Protein AF-A0AAW1PET8-F1 (afdb_monomer)

Organism: NCBI:txid706552

Foldseek 3Di:
DVVVVVVVVVVVVVVVVVVVVCLQVVLLVLLVLLVCVLVVNPSDPPDPDPDDVVVVLVVLLVSLVVLLVSLVPDLSSLVSNVVSLSLQSLQSVLQPDPLVCLVPPLSSLASSLSSLLSQLVNDDSSLVSNCVRHPPRSLLSSLVRYDPQSSLSSLLSNVVVDLVSLVCCLDPSNLVVLLSLLQVCLVDVVSVSSLNSLLCSCQVNLSLVSNLVSLVVHPNSLSSLLSNLQSLLVVLVVVLPPPDLVPGPPSVVSVLVVLLVVLVVCLVVDAAPDSSLSSLVSSLSNNCSVVVSVVVCPPPCVPPPSNVVSVVSNVVSVCVNVVVPDDDDPDDPDDDDDDDDDDDDD

Radius of gyration: 29.06 Å; Cα contacts (8 Å, |Δi|>4): 365; chains: 1; bounding box: 98×47×100 Å

Secondary structure (DSSP, 8-state):
-HHHHHHHHHHHHHHHHHHHHHHHHHHHHHHHHHHHHHTT--TTTTS-----HHHHHHHHHHHHHHHHHHHHH-HHHHHHHHHTTHHHHHHHHHHHS-HHHHTT-HHHHHHHHHHHHHHHTT-HHHHHHHHHHHTTHHHHHHTTTS-HHHHHHHHHHHHHH-HHHHHHHTSTTTHHHHHHHHHHHHH-TT-HHHHHHHHHHHHTT--HHHHHHHHHTSTTHHHHHHHHHHHHHHHHHHHHHSS-GGGS-THHHHHHHHHHHHHHHHGGG--TTSHHHHHHHHHHHHHHHHHTT-TT-TTHHHH-HHHHHHHHHHHHHHHHHTTTTS-------PPPPP--------

pLDDT: mean 76.73, std 18.97, range [32.09, 98.31]

Sequence (346 aa):
MDGDLKSLAEQARDQAKRVRLVQDQVPLAAGRLLHQYVEGNDFGSATSHASSPEAQNVDILSLLRLLRNLCASGQASADQLHLCGTATYTARLLSTQPRAQIQGDNTLCLLAVQLLANLAATGRQGQADVWEAAYPAALENSLQACNVHPLSRILERCCSSSQECAAQLCGSSGAHLLSFVVEQSTISPHMDEMGDLIVQLVVVHGQLEAVMAACDSCADSQASRLHVLRLLSQEISQIGDRKDPDSLPGHLDQSVHHLAAGMQQNLPQCTAGSPAADALQASLEVLQAVFARDDGGAGLLQDCSAVSALKYAVSTASCAKSGAFAGGSRAAFGTVPGRCGQPFVT

InterPro domains:
  IPR051374 Ataxin-10 and Copper transport protein 86 families [PTHR13255] (47-293)

Nearest PDB structures (foldseek):
  7n6g-assembly1_0A  TM=3.801E-01  e=2.599E-02  Chlamydomonas reinhardtii
  7sqc-assembly1_P0  TM=4.566E-01  e=8.061E-02  Chlamydomonas reinhardtii
  7sqc-assembly1_P3  TM=4.589E-01  e=3.802E-01  Chlamydomonas reinhardtii
  6zz6-assembly1_D  TM=2.616E-01  e=1.870E+00  Saccharomyces cerevisiae S288C
  7rqf-assembly1_A  TM=1.453E-01  e=1.040E+00  Pseudomonas aeruginosa PAO1

Solvent-accessible surface area (backbone atoms only — not comparable to full-atom values): 18982 Å² total; per-residue (Å²): 109,75,65,57,54,52,53,51,52,50,53,52,50,52,50,51,50,52,51,48,52,50,53,60,49,49,36,41,51,53,20,48,50,49,45,34,54,69,71,67,44,69,92,58,89,83,61,98,62,91,70,56,72,70,57,57,51,56,52,52,49,51,48,38,52,49,50,33,51,41,34,69,72,38,67,72,31,32,53,37,24,55,77,47,42,38,41,42,42,44,19,47,52,50,60,70,57,60,76,83,60,40,83,78,41,34,65,53,46,37,38,43,42,41,29,41,24,41,41,26,66,70,41,72,67,31,19,49,48,33,43,72,40,20,59,50,64,23,54,56,60,33,64,88,42,33,68,67,66,39,54,32,51,34,53,32,49,30,32,77,76,26,72,65,50,40,51,45,40,57,29,85,78,14,39,69,59,44,17,50,43,46,44,50,27,52,77,40,75,84,42,54,60,38,47,52,36,54,43,43,39,28,51,72,66,41,37,43,67,42,54,53,55,18,19,66,71,28,98,55,31,67,60,25,47,38,44,54,37,46,53,45,27,51,50,48,50,56,54,63,74,46,94,57,83,86,71,69,53,80,39,38,59,60,39,47,52,50,50,53,53,52,43,63,72,48,54,87,75,46,47,60,86,35,72,60,36,54,37,45,47,33,47,46,51,33,50,51,47,59,56,70,66,46,73,94,47,77,64,60,68,76,70,36,62,65,59,55,52,47,54,50,52,49,51,55,39,50,44,56,62,70,58,74,76,73,83,81,76,98,74,80,93,75,80,84,83,82,90,82,84,88,81,91,79,135

Mean predicted aligned error: 12.08 Å

Structure (mmCIF, N/CA/C/O backbone):
data_AF-A0AAW1PET8-F1
#
_entry.id   AF-A0AAW1PET8-F1
#
loop_
_atom_site.group_PDB
_atom_site.id
_atom_site.type_symbol
_atom_site.label_atom_id
_atom_site.label_alt_id
_atom_site.label_comp_id
_atom_site.label_asym_id
_atom_site.label_entity_id
_atom_site.label_seq_id
_atom_site.pdbx_PDB_ins_code
_atom_site.Cartn_x
_atom_site.Cartn_y
_atom_site.Cartn_z
_atom_site.occupancy
_atom_site.B_iso_or_equiv
_atom_site.auth_seq_id
_atom_site.auth_comp_id
_atom_site.auth_asym_id
_atom_site.auth_atom_id
_atom_site.pdbx_PDB_model_num
ATOM 1 N N . MET A 1 1 ? 17.053 29.473 -46.437 1.00 62.16 1 MET A N 1
ATOM 2 C CA . MET A 1 1 ? 15.903 29.613 -45.518 1.00 62.16 1 MET A CA 1
ATOM 3 C C . MET A 1 1 ? 14.957 28.419 -45.600 1.00 62.16 1 MET A C 1
ATOM 5 O O . MET A 1 1 ? 14.939 27.669 -44.638 1.00 62.16 1 MET A O 1
ATOM 9 N N . ASP A 1 2 ? 14.262 28.138 -46.711 1.00 72.94 2 ASP A N 1
ATOM 10 C CA . ASP A 1 2 ? 13.372 26.950 -46.779 1.00 72.94 2 ASP A CA 1
ATOM 11 C C . ASP A 1 2 ? 14.097 25.589 -46.712 1.00 72.94 2 ASP A C 1
ATOM 13 O O . ASP A 1 2 ? 13.548 24.617 -46.192 1.00 72.94 2 ASP A O 1
ATOM 17 N N . GLY A 1 3 ? 15.334 25.500 -47.214 1.00 80.12 3 GLY A N 1
ATOM 18 C CA . GLY A 1 3 ? 16.144 24.274 -47.131 1.00 80.12 3 GLY A CA 1
ATOM 19 C C . GLY A 1 3 ? 16.604 23.949 -45.706 1.00 80.12 3 GLY A C 1
ATOM 20 O O . GLY A 1 3 ? 16.540 22.798 -45.279 1.00 80.12 3 GLY A O 1
ATOM 21 N N . ASP A 1 4 ? 16.983 24.977 -44.946 1.00 82.81 4 ASP A N 1
ATOM 22 C CA . ASP A 1 4 ? 17.499 24.837 -43.579 1.00 82.81 4 ASP A CA 1
ATOM 23 C C . ASP A 1 4 ? 16.391 24.399 -42.609 1.00 82.81 4 ASP A C 1
ATOM 25 O O . ASP A 1 4 ? 16.601 23.539 -41.754 1.00 82.81 4 ASP A O 1
ATOM 29 N N . LEU A 1 5 ? 15.170 24.918 -42.804 1.00 83.62 5 LEU A N 1
ATOM 30 C CA . LEU A 1 5 ? 13.992 24.526 -42.026 1.00 83.62 5 LEU A CA 1
ATOM 31 C C . LEU A 1 5 ? 13.586 23.064 -42.266 1.00 83.62 5 LEU A C 1
ATOM 33 O O . LEU A 1 5 ? 13.217 22.371 -41.318 1.00 83.62 5 LEU A O 1
ATOM 37 N N . LYS A 1 6 ? 13.691 22.562 -43.506 1.00 88.56 6 LYS A N 1
ATOM 38 C CA . LYS A 1 6 ? 13.408 21.148 -43.816 1.00 88.56 6 LYS A CA 1
ATOM 39 C C . LYS A 1 6 ? 14.431 20.206 -43.179 1.00 88.56 6 LYS A C 1
ATOM 41 O O . LYS A 1 6 ? 14.031 19.209 -42.583 1.00 88.56 6 LYS A O 1
ATOM 46 N N . SER A 1 7 ? 15.720 20.552 -43.234 1.00 89.88 7 SER A N 1
ATOM 47 C CA . SER A 1 7 ? 16.787 19.759 -42.608 1.00 89.88 7 SER A CA 1
ATOM 48 C C . SER A 1 7 ? 16.638 19.685 -41.083 1.00 89.88 7 SER A C 1
ATOM 50 O O . SER A 1 7 ? 16.798 18.615 -40.498 1.00 89.88 7 SER A O 1
ATOM 52 N N . LEU A 1 8 ? 16.296 20.802 -40.431 1.00 88.38 8 LEU A N 1
ATOM 53 C CA . LEU A 1 8 ? 16.040 20.842 -38.986 1.00 88.38 8 LEU A CA 1
ATOM 54 C C . LEU A 1 8 ? 14.819 20.000 -38.597 1.00 88.38 8 LEU A C 1
ATOM 56 O O . LEU A 1 8 ? 14.860 19.274 -37.603 1.00 88.38 8 LEU A O 1
ATOM 60 N N . ALA A 1 9 ? 13.746 20.057 -39.390 1.00 87.12 9 ALA A N 1
ATOM 61 C CA . ALA A 1 9 ? 12.548 19.255 -39.152 1.00 87.12 9 ALA A CA 1
ATOM 62 C C . ALA A 1 9 ? 12.822 17.745 -39.278 1.00 87.12 9 ALA A C 1
ATOM 64 O O . ALA A 1 9 ? 12.306 16.954 -38.487 1.00 87.12 9 ALA A O 1
ATOM 65 N N . GLU A 1 10 ? 13.652 17.336 -40.238 1.00 91.25 10 GLU A N 1
ATOM 66 C CA . GLU A 1 10 ? 14.030 15.935 -40.434 1.00 91.25 10 GLU A CA 1
ATOM 67 C C . GLU A 1 10 ? 14.936 15.423 -39.304 1.00 91.25 10 GLU A C 1
ATOM 69 O O . GLU A 1 10 ? 14.666 14.367 -38.728 1.00 91.25 10 GLU A O 1
ATOM 74 N N . GLN A 1 11 ? 15.916 16.228 -38.876 1.00 89.81 11 GLN A N 1
ATOM 75 C CA . GLN A 1 11 ? 16.764 15.911 -37.725 1.00 89.81 11 GLN A CA 1
ATOM 76 C C . GLN A 1 11 ? 15.953 15.789 -36.425 1.00 89.81 11 GLN A C 1
ATOM 78 O O . GLN A 1 11 ? 16.142 14.837 -35.665 1.00 89.81 11 GLN A O 1
ATOM 83 N N . ALA A 1 12 ? 15.009 16.705 -36.183 1.00 85.12 12 ALA A N 1
ATOM 84 C CA . ALA A 1 12 ? 14.118 16.638 -35.026 1.00 85.12 12 ALA A CA 1
ATOM 85 C C . ALA A 1 12 ? 13.237 15.377 -35.057 1.00 85.12 12 ALA A C 1
ATOM 87 O O . ALA A 1 12 ? 13.024 14.734 -34.027 1.00 85.12 12 ALA A O 1
ATOM 88 N N . ARG A 1 13 ? 12.762 14.977 -36.244 1.00 88.56 13 ARG A N 1
ATOM 89 C CA . ARG A 1 13 ? 11.958 13.762 -36.428 1.00 88.56 13 ARG A CA 1
ATOM 90 C C . ARG A 1 13 ? 12.754 12.498 -36.125 1.00 88.56 13 ARG A C 1
ATOM 92 O O . ARG A 1 13 ? 12.238 11.604 -35.456 1.00 88.56 13 ARG A O 1
ATOM 99 N N . ASP A 1 14 ? 13.995 12.415 -36.587 1.00 87.38 14 ASP A N 1
ATOM 100 C CA . ASP A 1 14 ? 14.846 11.252 -36.339 1.00 87.38 14 ASP A CA 1
ATOM 101 C C . ASP A 1 14 ? 15.338 11.187 -34.892 1.00 87.38 14 ASP A C 1
ATOM 103 O O . ASP A 1 14 ? 15.383 10.101 -34.309 1.00 87.38 14 ASP A O 1
ATOM 107 N N . GLN A 1 15 ? 15.603 12.333 -34.262 1.00 84.38 15 GLN A N 1
ATOM 108 C CA . GLN A 1 15 ? 15.857 12.387 -32.825 1.00 84.38 15 GLN A CA 1
ATOM 109 C C . GLN A 1 15 ? 14.634 11.909 -32.031 1.00 84.38 15 GLN A C 1
ATOM 111 O O . GLN A 1 15 ? 14.780 11.072 -31.143 1.00 84.38 15 GLN A O 1
ATOM 116 N N . ALA A 1 16 ? 13.423 12.344 -32.393 1.00 77.44 16 ALA A N 1
ATOM 117 C CA . ALA A 1 16 ? 12.191 11.884 -31.754 1.00 77.44 16 ALA A CA 1
ATOM 118 C C . ALA A 1 16 ? 11.968 10.370 -31.921 1.00 77.44 16 ALA A C 1
ATOM 120 O O . ALA A 1 16 ? 11.560 9.704 -30.971 1.00 77.44 16 ALA A O 1
ATOM 121 N N . LYS A 1 17 ? 12.280 9.794 -33.093 1.00 80.12 17 LYS A N 1
ATOM 122 C CA . LYS A 1 17 ? 12.224 8.335 -33.305 1.00 80.12 17 LYS A CA 1
ATOM 123 C C . LYS A 1 17 ? 13.214 7.585 -32.418 1.00 80.12 17 LYS A C 1
ATOM 125 O O . LYS A 1 17 ? 12.846 6.567 -31.842 1.00 80.12 17 LYS A O 1
ATOM 130 N N . ARG A 1 18 ? 14.454 8.073 -32.295 1.00 79.12 18 ARG A N 1
ATOM 131 C CA . ARG A 1 18 ? 15.469 7.453 -31.425 1.00 79.12 18 ARG A CA 1
ATOM 132 C C . ARG A 1 18 ? 15.055 7.512 -29.961 1.00 79.12 18 ARG A C 1
ATOM 134 O O . ARG A 1 18 ? 15.180 6.512 -29.266 1.00 79.12 18 ARG A O 1
ATOM 141 N N . VAL A 1 19 ? 14.517 8.649 -29.520 1.00 78.06 19 VAL A N 1
ATOM 142 C CA . VAL A 1 19 ? 13.990 8.808 -28.158 1.00 78.06 19 VAL A CA 1
ATOM 143 C C . VAL A 1 19 ? 12.856 7.816 -27.903 1.00 78.06 19 VAL A C 1
ATOM 145 O O . VAL A 1 19 ? 12.910 7.116 -26.900 1.00 78.06 19 VAL A O 1
ATOM 148 N N . ARG A 1 20 ? 11.897 7.677 -28.829 1.00 76.88 20 ARG A N 1
ATOM 149 C CA . ARG A 1 20 ? 10.812 6.687 -28.708 1.00 76.88 20 ARG A CA 1
ATOM 150 C C . ARG A 1 20 ? 11.326 5.251 -28.654 1.00 76.88 20 ARG A C 1
ATOM 152 O O . ARG A 1 20 ? 10.943 4.506 -27.768 1.00 76.88 20 ARG A O 1
ATOM 159 N N . LEU A 1 21 ? 12.252 4.880 -29.541 1.00 76.81 21 LEU A N 1
ATOM 160 C CA . LEU A 1 21 ? 12.822 3.530 -29.555 1.00 76.81 21 LEU A CA 1
ATOM 161 C C . LEU A 1 21 ? 13.490 3.184 -28.217 1.00 76.81 21 LEU A C 1
ATOM 163 O O . LEU A 1 21 ? 13.322 2.083 -27.702 1.00 76.81 21 LEU A O 1
ATOM 167 N N . VAL A 1 22 ? 14.233 4.134 -27.647 1.00 78.81 22 VAL A N 1
ATOM 168 C CA . VAL A 1 22 ? 14.876 3.976 -26.339 1.00 78.81 22 VAL A CA 1
ATOM 169 C C . VAL A 1 22 ? 13.826 3.907 -25.226 1.00 78.81 22 VAL A C 1
ATOM 171 O O . VAL A 1 22 ? 13.935 3.053 -24.351 1.00 78.81 22 VAL A O 1
ATOM 174 N N . GLN A 1 23 ? 12.793 4.750 -25.272 1.00 79.56 23 GLN A N 1
ATOM 175 C CA . GLN A 1 23 ? 11.697 4.743 -24.299 1.00 79.56 23 GLN A CA 1
ATOM 176 C C . GLN A 1 23 ? 10.915 3.426 -24.297 1.00 79.56 23 GLN A C 1
ATOM 178 O O . GLN A 1 23 ? 10.547 2.963 -23.224 1.00 79.56 23 GLN A O 1
ATOM 183 N N . ASP A 1 24 ? 10.729 2.792 -25.454 1.00 82.06 24 ASP A N 1
ATOM 184 C CA . ASP A 1 24 ? 9.957 1.551 -25.558 1.00 82.06 24 ASP A CA 1
ATOM 185 C C . ASP A 1 24 ? 10.811 0.308 -25.242 1.00 82.06 24 ASP A C 1
ATOM 187 O O . ASP A 1 24 ? 10.357 -0.624 -24.577 1.00 82.06 24 ASP A O 1
ATOM 191 N N . GLN A 1 25 ? 12.071 0.270 -25.694 1.00 88.56 25 GLN A N 1
ATOM 192 C CA . GLN A 1 25 ? 12.907 -0.930 -25.559 1.00 88.56 25 GLN A CA 1
ATOM 193 C C . GLN A 1 25 ? 13.594 -1.058 -24.199 1.00 88.56 25 GLN A C 1
ATOM 195 O O . GLN A 1 25 ? 13.824 -2.181 -23.743 1.00 88.56 25 GLN A O 1
ATOM 200 N N . VAL A 1 26 ? 13.940 0.058 -23.552 1.00 89.75 26 VAL A N 1
ATOM 201 C CA . VAL A 1 26 ? 14.690 0.029 -22.288 1.00 89.75 26 VAL A CA 1
ATOM 202 C C . VAL A 1 26 ? 13.870 -0.569 -21.136 1.00 89.75 26 VAL A C 1
ATOM 204 O O . VAL A 1 26 ? 14.406 -1.461 -20.477 1.00 89.75 26 VAL A O 1
ATOM 207 N N . PRO A 1 27 ? 12.597 -0.190 -20.896 1.00 91.31 27 PRO A N 1
ATOM 208 C CA . PRO A 1 27 ? 11.779 -0.820 -19.857 1.00 91.31 27 PRO A CA 1
ATOM 209 C C . PRO A 1 27 ? 11.616 -2.322 -20.085 1.00 91.31 27 PRO A C 1
ATOM 211 O O . PRO A 1 27 ? 11.806 -3.115 -19.166 1.00 91.31 27 PRO A O 1
ATOM 214 N N . LEU A 1 28 ? 11.362 -2.723 -21.332 1.00 90.31 28 LEU A N 1
ATOM 215 C CA . LEU A 1 28 ? 11.198 -4.124 -21.702 1.00 90.31 28 LEU A CA 1
ATOM 216 C C . LEU A 1 28 ? 12.485 -4.935 -21.451 1.00 90.31 28 LEU A C 1
ATOM 218 O O . LEU A 1 28 ? 12.446 -6.038 -20.906 1.00 90.31 28 LEU A O 1
ATOM 222 N N . ALA A 1 29 ? 13.644 -4.390 -21.833 1.00 90.38 29 ALA A N 1
ATOM 223 C CA . ALA A 1 29 ? 14.935 -5.021 -21.580 1.00 90.38 29 ALA A CA 1
ATOM 224 C C . ALA A 1 29 ? 15.247 -5.105 -20.079 1.00 90.38 29 ALA A C 1
ATOM 226 O O . ALA A 1 29 ? 15.643 -6.167 -19.605 1.00 90.38 29 ALA A O 1
ATOM 227 N N . ALA A 1 30 ? 15.015 -4.027 -19.327 1.00 91.88 30 ALA A N 1
ATOM 228 C CA . ALA A 1 30 ? 15.241 -3.991 -17.887 1.00 91.88 30 ALA A CA 1
ATOM 229 C C . ALA A 1 30 ? 14.326 -4.975 -17.133 1.00 91.88 30 ALA A C 1
ATOM 231 O O . ALA A 1 30 ? 14.797 -5.699 -16.259 1.00 91.88 30 ALA A O 1
ATOM 232 N N . GLY A 1 31 ? 13.044 -5.067 -17.503 1.00 90.81 31 GLY A N 1
ATOM 233 C CA . GLY A 1 31 ? 12.113 -6.035 -16.916 1.00 90.81 31 GLY A CA 1
ATOM 234 C C . GLY A 1 31 ? 12.555 -7.482 -17.156 1.00 90.81 31 GLY A C 1
ATOM 235 O O . GLY A 1 31 ? 12.561 -8.294 -16.232 1.00 90.81 31 GLY A O 1
ATOM 236 N N . ARG A 1 32 ? 13.034 -7.799 -18.368 1.00 91.19 32 ARG A N 1
ATOM 237 C CA . ARG A 1 32 ? 13.60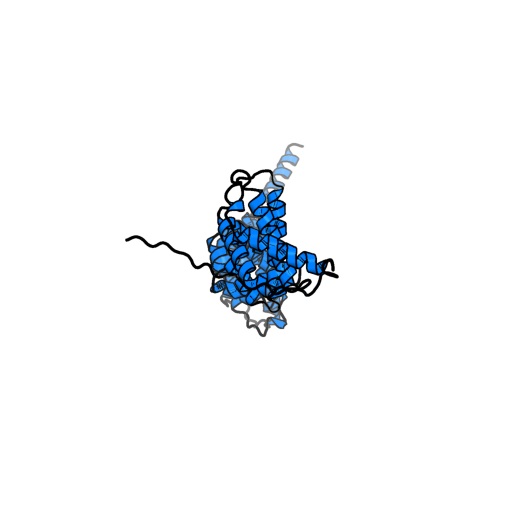2 -9.125 -18.670 1.00 91.19 32 ARG A CA 1
ATOM 238 C C . ARG A 1 32 ? 14.862 -9.442 -17.873 1.00 91.19 32 ARG A C 1
ATOM 240 O O . ARG A 1 32 ? 15.043 -10.592 -17.491 1.00 91.19 32 ARG A O 1
ATOM 247 N N . LEU A 1 33 ? 15.719 -8.453 -17.625 1.00 91.19 33 LEU A N 1
ATOM 248 C CA . LEU A 1 33 ? 16.894 -8.646 -16.775 1.00 91.19 33 LEU A CA 1
ATOM 249 C C . LEU A 1 33 ? 16.482 -8.996 -15.340 1.00 91.19 33 LEU A C 1
ATOM 251 O O . LEU A 1 33 ? 17.060 -9.903 -14.750 1.00 91.19 33 LEU A O 1
ATOM 255 N N . LEU A 1 34 ? 15.443 -8.347 -14.799 1.00 92.38 34 LEU A N 1
ATOM 256 C CA . LEU A 1 34 ? 14.929 -8.680 -13.466 1.00 92.38 34 LEU A CA 1
ATOM 257 C C . LEU A 1 34 ? 14.390 -10.113 -13.428 1.00 92.38 34 LEU A C 1
ATOM 259 O O . LEU A 1 34 ? 14.699 -10.859 -12.504 1.00 92.38 34 LEU A O 1
ATOM 263 N N . HIS A 1 35 ? 13.635 -10.508 -14.452 1.00 91.62 35 HIS A N 1
ATOM 264 C CA . HIS A 1 35 ? 13.168 -11.883 -14.605 1.00 91.62 35 HIS A CA 1
ATOM 265 C C . HIS A 1 35 ? 14.338 -12.883 -14.617 1.00 91.62 35 HIS A C 1
ATOM 267 O O . HIS A 1 35 ? 14.327 -13.841 -13.849 1.00 91.62 35 HIS A O 1
ATOM 273 N N . GLN A 1 36 ? 15.366 -12.648 -15.437 1.00 89.19 36 GLN A N 1
ATOM 274 C CA . GLN A 1 36 ? 16.540 -13.526 -15.514 1.00 89.19 36 GLN A CA 1
ATOM 275 C C . GLN A 1 36 ? 17.250 -13.658 -14.165 1.00 89.19 36 GLN A C 1
ATOM 277 O O . GLN A 1 36 ? 17.552 -14.776 -13.754 1.00 89.19 36 GLN A O 1
ATOM 282 N N . TYR A 1 37 ? 17.435 -12.539 -13.459 1.00 86.81 37 TYR A N 1
ATOM 283 C CA . TYR A 1 37 ? 18.025 -12.527 -12.123 1.00 86.81 37 TYR A CA 1
ATOM 284 C C . TYR A 1 37 ? 17.229 -13.384 -11.133 1.00 86.81 37 TYR A C 1
ATOM 286 O O . TYR A 1 37 ? 17.799 -14.216 -10.434 1.00 86.81 37 TYR A O 1
ATOM 294 N N . VAL A 1 38 ? 15.905 -13.205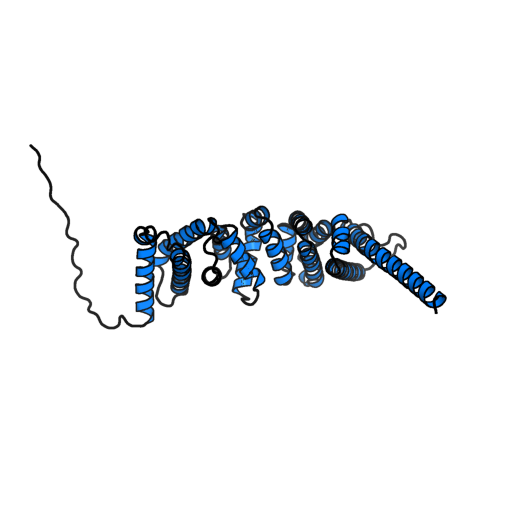 -11.086 1.00 87.12 38 VAL A N 1
ATOM 295 C CA . VAL A 1 38 ? 15.034 -13.894 -10.119 1.00 87.12 38 VAL A CA 1
ATOM 296 C C . VAL A 1 38 ? 14.918 -15.394 -10.402 1.00 87.12 38 VAL A C 1
ATOM 298 O O . VAL A 1 38 ? 14.819 -16.176 -9.461 1.00 87.12 38 VAL A O 1
ATOM 301 N N . GLU A 1 39 ? 14.967 -15.819 -11.667 1.00 86.31 39 GLU A N 1
ATOM 302 C CA . GLU A 1 39 ? 14.967 -17.249 -12.024 1.00 86.31 39 GLU A CA 1
ATOM 303 C C . GLU A 1 39 ? 16.338 -17.922 -11.863 1.00 86.31 39 GLU A C 1
ATOM 305 O O . GLU A 1 39 ? 16.476 -19.111 -12.144 1.00 86.31 39 GLU A O 1
ATOM 310 N N . GLY A 1 40 ? 17.365 -17.184 -11.430 1.00 76.56 40 GLY A N 1
ATOM 311 C CA . GLY A 1 40 ? 18.716 -17.725 -11.291 1.00 76.56 40 GLY A CA 1
ATOM 312 C C . GLY A 1 40 ? 19.380 -18.051 -12.630 1.00 76.56 40 GLY A C 1
ATOM 313 O O . GLY A 1 40 ? 20.312 -18.851 -12.673 1.00 76.56 40 GLY A O 1
ATOM 314 N N . ASN A 1 41 ? 18.918 -17.445 -13.729 1.00 60.69 41 ASN A N 1
ATOM 315 C CA . ASN A 1 41 ? 19.646 -17.493 -14.988 1.00 60.69 41 ASN A CA 1
ATOM 316 C C . ASN A 1 41 ? 20.822 -16.518 -14.878 1.00 60.69 41 ASN A C 1
ATOM 318 O O . ASN A 1 41 ? 20.601 -15.316 -14.724 1.00 60.69 41 ASN A O 1
ATOM 322 N N . ASP A 1 42 ? 22.053 -17.041 -14.941 1.00 54.34 42 ASP A N 1
ATOM 323 C CA . ASP A 1 42 ? 23.290 -16.260 -14.835 1.00 54.34 42 ASP A CA 1
ATOM 324 C C . ASP A 1 42 ? 23.193 -14.958 -15.640 1.00 54.34 42 ASP A C 1
ATOM 326 O O . ASP A 1 42 ? 22.965 -14.960 -16.856 1.00 54.34 42 ASP A O 1
ATOM 330 N N . PHE A 1 43 ? 23.380 -13.838 -14.939 1.00 47.81 43 PHE A N 1
ATOM 331 C CA . PHE A 1 43 ? 23.407 -12.487 -15.488 1.00 47.81 43 PHE A CA 1
ATOM 332 C C . PHE A 1 43 ? 24.650 -12.362 -16.397 1.00 47.81 43 PHE A C 1
ATOM 334 O O . PHE A 1 43 ? 25.704 -11.890 -15.991 1.00 47.81 43 PHE A O 1
ATOM 341 N N . GLY A 1 44 ? 24.561 -12.878 -17.627 1.00 45.88 44 GLY A N 1
ATOM 342 C CA . GLY A 1 44 ? 25.651 -12.885 -18.605 1.00 45.88 44 GLY A CA 1
ATOM 343 C C . GLY A 1 44 ? 26.408 -14.212 -18.735 1.00 45.88 44 GLY A C 1
ATOM 344 O O . GLY A 1 44 ? 27.604 -14.281 -18.459 1.00 45.88 44 GLY A O 1
ATOM 345 N N . SER A 1 45 ? 25.784 -15.243 -19.314 1.00 38.41 45 SER A N 1
ATOM 346 C CA . SER A 1 45 ? 26.502 -16.436 -19.800 1.00 38.41 45 SER A CA 1
ATOM 347 C C . SER A 1 45 ? 27.268 -16.179 -21.118 1.00 38.41 45 SER A C 1
ATOM 349 O O . SER A 1 45 ? 27.118 -16.906 -22.102 1.00 38.41 45 SER A O 1
ATOM 351 N N . ALA A 1 46 ? 28.090 -15.131 -21.165 1.00 44.03 46 ALA A N 1
ATOM 352 C CA . ALA A 1 46 ? 29.102 -14.970 -22.215 1.00 44.03 46 ALA A CA 1
ATOM 353 C C . ALA A 1 46 ? 30.537 -14.958 -21.665 1.00 44.03 46 ALA A C 1
ATOM 355 O O . ALA A 1 46 ? 31.472 -15.179 -22.430 1.00 44.03 46 ALA A O 1
ATOM 356 N N . THR A 1 47 ? 30.738 -14.788 -20.353 1.00 44.50 47 THR A N 1
ATOM 357 C CA . THR A 1 47 ? 32.072 -14.878 -19.738 1.00 44.50 47 THR A CA 1
ATOM 358 C C . THR A 1 47 ? 31.983 -15.514 -18.355 1.00 44.50 47 THR A C 1
ATOM 360 O O . THR A 1 47 ? 31.612 -14.870 -17.380 1.00 44.50 47 THR A O 1
ATOM 363 N N . SER A 1 48 ? 32.331 -16.797 -18.285 1.00 43.88 48 SER A N 1
ATOM 364 C CA . SER A 1 48 ? 32.342 -17.649 -17.094 1.00 43.88 48 SER A CA 1
ATOM 365 C C . SER A 1 48 ? 33.428 -17.253 -16.081 1.00 43.88 48 SER A C 1
ATOM 367 O O . SER A 1 48 ? 34.430 -17.953 -15.918 1.00 43.88 48 SER A O 1
ATOM 369 N N . HIS A 1 49 ? 33.237 -16.142 -15.377 1.00 49.53 49 HIS A N 1
ATOM 370 C CA . HIS A 1 49 ? 33.962 -15.855 -14.144 1.00 49.53 49 HIS A CA 1
ATOM 371 C C . HIS A 1 49 ? 32.947 -15.691 -13.021 1.00 49.53 49 HIS A C 1
ATOM 373 O O . HIS A 1 49 ? 32.086 -14.823 -13.097 1.00 49.53 49 HIS A O 1
ATOM 379 N N . ALA A 1 50 ? 33.045 -16.554 -12.006 1.00 50.56 50 ALA A N 1
ATOM 380 C CA . ALA A 1 50 ? 32.235 -16.509 -10.797 1.00 50.56 50 ALA A CA 1
ATOM 381 C C . ALA A 1 50 ? 32.338 -15.114 -10.161 1.00 50.56 50 ALA A C 1
ATOM 383 O O . ALA A 1 50 ? 33.314 -14.793 -9.482 1.00 50.56 50 ALA A O 1
ATOM 384 N N . SER A 1 51 ? 31.359 -14.260 -10.444 1.00 55.41 51 SER A N 1
ATOM 385 C CA . SER A 1 51 ? 31.242 -12.940 -9.842 1.00 55.41 51 SER A CA 1
ATOM 386 C C . SER A 1 51 ? 31.005 -13.113 -8.346 1.00 55.41 51 SER A C 1
ATOM 388 O O . SER A 1 51 ? 30.124 -13.876 -7.949 1.00 55.41 51 SER A O 1
ATOM 390 N N . SER A 1 52 ? 31.784 -12.408 -7.522 1.00 61.75 52 SER A N 1
ATOM 391 C CA . SER A 1 52 ? 31.552 -12.334 -6.075 1.00 61.75 52 SER A CA 1
ATOM 392 C C . SER A 1 52 ? 30.089 -11.937 -5.793 1.00 61.75 52 SER A C 1
ATOM 394 O O . SER A 1 52 ? 29.570 -11.072 -6.506 1.00 61.75 52 SER A O 1
ATOM 396 N N . PRO A 1 53 ? 29.423 -12.505 -4.768 1.00 64.00 53 PRO A N 1
ATOM 397 C CA . PRO A 1 53 ? 28.045 -12.153 -4.398 1.00 64.00 53 PRO A CA 1
ATOM 398 C C . PRO A 1 53 ? 27.839 -10.644 -4.168 1.00 64.00 53 PRO A C 1
ATOM 400 O O . PRO A 1 53 ? 26.770 -10.112 -4.448 1.00 64.00 53 PRO A O 1
ATOM 403 N N . GLU A 1 54 ? 28.882 -9.920 -3.753 1.00 63.22 54 GLU A N 1
ATOM 404 C CA . GLU A 1 54 ? 28.838 -8.458 -3.617 1.00 63.22 54 GLU A CA 1
ATOM 405 C C . GLU A 1 54 ? 28.638 -7.734 -4.960 1.00 63.22 54 GLU A C 1
ATOM 407 O O . GLU A 1 54 ? 27.905 -6.749 -5.025 1.00 63.22 54 GLU A O 1
ATOM 412 N N . ALA A 1 55 ? 29.243 -8.227 -6.047 1.00 59.81 55 ALA A N 1
ATOM 413 C CA . ALA A 1 55 ? 29.085 -7.635 -7.377 1.00 59.81 55 ALA A CA 1
ATOM 414 C C . ALA A 1 55 ? 27.661 -7.852 -7.916 1.00 59.81 55 ALA A C 1
ATOM 416 O O . ALA A 1 55 ? 27.048 -6.920 -8.431 1.00 59.81 55 ALA A O 1
ATOM 417 N N . GLN A 1 56 ? 27.096 -9.044 -7.693 1.00 67.06 56 GLN A N 1
ATOM 418 C CA . GLN A 1 56 ? 25.711 -9.356 -8.065 1.00 67.06 56 GLN A CA 1
ATOM 419 C C . GLN A 1 56 ? 24.699 -8.472 -7.315 1.00 67.06 56 GLN A C 1
ATOM 421 O O . GLN A 1 56 ? 23.689 -8.060 -7.892 1.00 67.06 56 GLN A O 1
ATOM 426 N N . ASN A 1 57 ? 24.986 -8.119 -6.056 1.00 69.12 57 ASN A N 1
ATOM 427 C CA . ASN A 1 57 ? 24.153 -7.206 -5.270 1.00 69.12 57 ASN A CA 1
ATOM 428 C C . ASN A 1 57 ? 24.190 -5.759 -5.804 1.00 69.12 57 ASN A C 1
ATOM 430 O O . ASN A 1 57 ? 23.163 -5.078 -5.831 1.00 69.12 57 ASN A O 1
ATOM 434 N N . VAL A 1 58 ? 25.341 -5.273 -6.280 1.00 69.44 58 VAL A N 1
ATOM 435 C CA . VAL A 1 58 ? 25.447 -3.933 -6.893 1.00 69.44 58 VAL A CA 1
ATOM 436 C C . VAL A 1 58 ? 24.645 -3.848 -8.199 1.00 69.44 58 VAL A C 1
ATOM 438 O O . VAL A 1 58 ? 23.990 -2.827 -8.462 1.00 69.44 58 VAL A O 1
ATOM 441 N N . ASP A 1 59 ? 24.636 -4.927 -8.981 1.00 83.94 59 ASP A N 1
ATOM 442 C CA . ASP A 1 59 ? 23.928 -4.993 -10.259 1.00 83.94 59 ASP A CA 1
ATOM 443 C C . ASP A 1 59 ? 22.402 -4.975 -10.073 1.00 83.94 59 ASP A C 1
ATOM 445 O O . ASP A 1 59 ? 21.711 -4.177 -10.719 1.00 83.94 59 ASP A O 1
ATOM 449 N N . ILE A 1 60 ? 21.861 -5.754 -9.126 1.00 88.56 60 ILE A N 1
ATOM 450 C CA . ILE A 1 60 ? 20.412 -5.765 -8.858 1.00 88.56 60 ILE A CA 1
ATOM 451 C C . ILE A 1 60 ? 19.916 -4.437 -8.274 1.00 88.56 60 ILE A C 1
ATOM 453 O O . ILE A 1 60 ? 18.857 -3.947 -8.668 1.00 88.56 60 ILE A O 1
ATOM 457 N N . LEU A 1 61 ? 20.683 -3.786 -7.393 1.00 90.19 61 LEU A N 1
ATOM 458 C CA . LEU A 1 61 ? 20.311 -2.472 -6.853 1.00 90.19 61 LEU A CA 1
ATOM 459 C C . LEU A 1 61 ? 20.255 -1.406 -7.955 1.00 90.19 61 LEU A C 1
ATOM 461 O O . LEU A 1 61 ? 19.358 -0.556 -7.963 1.00 90.19 61 LEU A O 1
ATOM 465 N N . SER A 1 62 ? 21.201 -1.448 -8.894 1.00 90.62 62 SER A N 1
ATOM 466 C CA . SER A 1 62 ? 21.231 -0.546 -10.048 1.00 90.62 62 SER A CA 1
ATOM 467 C C . SER A 1 62 ? 20.042 -0.794 -10.975 1.00 90.62 62 SER A C 1
ATOM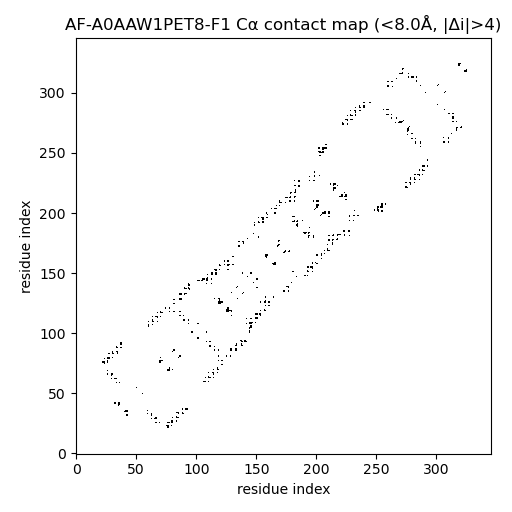 469 O O . SER A 1 62 ? 19.385 0.160 -11.404 1.00 90.62 62 SER A O 1
ATOM 471 N N . LEU A 1 63 ? 19.706 -2.065 -11.207 1.00 93.88 63 LEU A N 1
ATOM 472 C CA . LEU A 1 63 ? 18.539 -2.458 -11.985 1.00 93.88 63 LEU A CA 1
ATOM 473 C C . LEU A 1 63 ? 17.226 -1.997 -11.334 1.00 93.88 63 LEU A C 1
ATOM 475 O O . LEU A 1 63 ? 16.404 -1.380 -12.007 1.00 93.88 63 LEU A O 1
ATOM 479 N N . LEU A 1 64 ? 17.038 -2.216 -10.029 1.00 94.50 64 LEU A N 1
ATOM 480 C CA . LEU A 1 64 ? 15.839 -1.770 -9.307 1.00 94.50 64 LEU A CA 1
ATOM 481 C C . LEU A 1 64 ? 15.691 -0.242 -9.330 1.00 94.50 64 LEU A C 1
ATOM 483 O O . LEU A 1 64 ? 14.589 0.267 -9.538 1.00 94.50 64 LEU A O 1
ATOM 487 N N . ARG A 1 65 ? 16.791 0.512 -9.180 1.00 95.44 65 ARG A N 1
ATOM 488 C CA . ARG A 1 65 ? 16.778 1.982 -9.325 1.00 95.44 65 ARG A CA 1
ATOM 489 C C . ARG A 1 65 ? 16.343 2.406 -10.722 1.00 95.44 65 ARG A C 1
ATOM 491 O O . ARG A 1 65 ? 15.518 3.313 -10.844 1.00 95.44 65 ARG A O 1
ATOM 498 N N . LEU A 1 66 ? 16.888 1.763 -11.757 1.00 95.06 66 LEU A N 1
ATOM 499 C CA . LEU A 1 66 ? 16.518 2.026 -13.144 1.00 95.06 66 LEU A CA 1
ATOM 500 C C . LEU A 1 66 ? 15.029 1.747 -13.364 1.00 95.06 66 LEU A C 1
ATOM 502 O O . LEU A 1 66 ? 14.316 2.639 -13.813 1.00 95.06 66 LEU A O 1
ATOM 506 N N . LEU A 1 67 ? 14.546 0.562 -12.988 1.00 96.44 67 LEU A N 1
ATOM 507 C CA . LEU A 1 67 ? 13.143 0.162 -13.124 1.00 96.44 67 LEU A CA 1
ATOM 508 C C . LEU A 1 67 ? 12.197 1.119 -12.398 1.00 96.44 67 LEU A C 1
ATOM 510 O O . LEU A 1 67 ? 11.226 1.590 -12.986 1.00 96.44 67 LEU A O 1
ATOM 514 N N . ARG A 1 68 ? 12.509 1.477 -11.147 1.00 96.50 68 ARG A N 1
ATOM 515 C CA . ARG A 1 68 ? 11.723 2.439 -10.361 1.00 96.50 68 ARG A CA 1
ATOM 516 C C . ARG A 1 68 ? 11.627 3.790 -11.070 1.00 96.50 68 ARG A C 1
ATOM 518 O O . ARG A 1 68 ? 10.544 4.373 -11.124 1.00 96.50 68 ARG A O 1
ATOM 525 N N . ASN A 1 69 ? 12.740 4.284 -11.615 1.00 96.00 69 ASN A N 1
ATOM 526 C CA . ASN A 1 69 ? 12.785 5.559 -12.333 1.00 96.00 69 ASN A CA 1
ATOM 527 C C . ASN A 1 69 ? 12.060 5.485 -13.689 1.00 96.00 69 ASN A C 1
ATOM 529 O O . ASN A 1 69 ? 11.373 6.433 -14.057 1.00 96.00 69 ASN A O 1
ATOM 533 N N . LEU A 1 70 ? 12.168 4.367 -14.414 1.00 93.62 70 LEU A N 1
ATOM 534 C CA . LEU A 1 70 ? 11.431 4.139 -15.661 1.00 93.62 70 LEU A CA 1
ATOM 535 C C . LEU A 1 70 ? 9.925 4.094 -15.405 1.00 93.62 70 LEU A C 1
ATOM 537 O O . LEU A 1 70 ? 9.177 4.757 -16.117 1.00 93.62 70 LEU A O 1
ATOM 541 N N . CYS A 1 71 ? 9.480 3.407 -14.353 1.00 95.12 71 CYS A N 1
ATOM 542 C CA . CYS A 1 71 ? 8.073 3.388 -13.962 1.00 95.12 71 CYS A CA 1
ATOM 543 C C . CYS A 1 71 ? 7.545 4.795 -13.630 1.00 95.12 71 CYS A C 1
ATOM 545 O O . CYS A 1 71 ? 6.411 5.125 -13.958 1.00 95.12 71 CYS A O 1
ATOM 547 N N . ALA A 1 72 ? 8.378 5.650 -13.025 1.00 93.25 72 ALA A N 1
ATOM 548 C CA . ALA A 1 72 ? 8.031 7.042 -12.730 1.00 93.25 72 ALA A CA 1
ATOM 549 C C . ALA A 1 72 ? 8.095 7.980 -13.955 1.00 93.25 72 ALA A C 1
ATOM 551 O O . ALA A 1 72 ? 7.625 9.112 -13.875 1.00 93.25 72 ALA A O 1
ATOM 552 N N . SER A 1 73 ? 8.688 7.547 -15.074 1.00 90.19 73 SER A N 1
ATOM 553 C CA . SER A 1 73 ? 8.899 8.401 -16.255 1.00 90.19 73 SER A CA 1
ATOM 554 C C . SER A 1 73 ? 7.643 8.614 -17.108 1.00 90.19 73 SER A C 1
ATOM 556 O O . SER A 1 73 ? 7.585 9.579 -17.869 1.00 90.19 73 SER A O 1
ATOM 558 N N . GLY A 1 74 ? 6.639 7.739 -16.988 1.00 89.31 74 GLY A N 1
ATOM 559 C CA . GLY A 1 74 ? 5.363 7.860 -17.691 1.00 89.31 74 GLY A CA 1
ATOM 560 C C . GLY A 1 74 ? 4.639 6.527 -17.884 1.00 89.31 74 GLY A C 1
ATOM 561 O O . GLY A 1 74 ? 5.223 5.456 -17.721 1.00 89.31 74 GLY A O 1
ATOM 562 N N . GLN A 1 75 ? 3.364 6.612 -18.278 1.00 91.31 75 GLN A N 1
ATOM 563 C CA . GLN A 1 75 ? 2.473 5.455 -18.416 1.00 91.31 75 GLN A CA 1
ATOM 564 C C . GLN A 1 75 ? 2.993 4.415 -19.415 1.00 91.31 75 GLN A C 1
ATOM 566 O O . GLN A 1 75 ? 3.017 3.237 -19.095 1.00 91.31 75 GLN A O 1
ATOM 571 N N . ALA A 1 76 ? 3.493 4.841 -20.581 1.00 90.88 76 ALA A N 1
ATOM 572 C CA . ALA A 1 76 ? 3.993 3.915 -21.600 1.00 90.88 76 ALA A CA 1
ATOM 573 C C . ALA A 1 76 ? 5.125 3.016 -21.070 1.00 90.88 76 ALA A C 1
ATOM 575 O O . ALA A 1 76 ? 5.123 1.810 -21.306 1.00 90.88 76 ALA A O 1
ATOM 576 N N . SER A 1 77 ? 6.063 3.586 -20.304 1.00 92.69 77 SER A N 1
ATOM 577 C CA . SER A 1 77 ? 7.132 2.820 -19.659 1.00 92.69 77 SER A CA 1
ATOM 578 C C . SER A 1 77 ? 6.572 1.834 -18.636 1.00 92.69 77 SER A C 1
ATOM 580 O O . SER A 1 77 ? 7.017 0.691 -18.589 1.00 92.69 77 SER A O 1
ATOM 582 N N . ALA A 1 78 ? 5.599 2.259 -17.826 1.00 93.00 78 ALA A N 1
ATOM 583 C CA . ALA A 1 78 ? 4.959 1.395 -16.841 1.00 93.00 78 ALA A CA 1
ATOM 584 C C . ALA A 1 78 ? 4.199 0.230 -17.491 1.00 93.00 78 ALA A C 1
ATOM 586 O O . ALA A 1 78 ? 4.360 -0.906 -17.054 1.00 93.00 78 ALA A O 1
ATOM 587 N N . ASP A 1 79 ? 3.464 0.479 -18.576 1.00 93.12 79 ASP A N 1
ATOM 588 C CA . ASP A 1 79 ? 2.749 -0.554 -19.330 1.00 93.12 79 ASP A CA 1
ATOM 589 C C . ASP A 1 79 ? 3.717 -1.638 -19.835 1.00 93.12 79 ASP A C 1
ATOM 591 O O . ASP A 1 79 ? 3.451 -2.832 -19.701 1.00 93.12 79 ASP A O 1
ATOM 595 N N . GLN A 1 80 ? 4.890 -1.244 -20.348 1.00 94.06 80 GLN A N 1
ATOM 596 C CA . GLN A 1 80 ? 5.929 -2.200 -20.753 1.00 94.06 80 GLN A CA 1
ATOM 597 C C . GLN A 1 80 ? 6.480 -3.011 -19.571 1.00 94.06 80 GLN A C 1
ATOM 599 O O . GLN A 1 80 ? 6.798 -4.190 -19.725 1.00 94.06 80 GLN A O 1
ATOM 604 N N . LEU A 1 81 ? 6.599 -2.407 -18.386 1.00 95.38 81 LEU A N 1
ATOM 605 C CA . LEU A 1 81 ? 7.032 -3.119 -17.182 1.00 95.38 81 LEU A CA 1
ATOM 606 C C . LEU A 1 81 ? 5.976 -4.116 -16.689 1.00 95.38 81 LEU A C 1
ATOM 608 O O . LEU A 1 81 ? 6.349 -5.215 -16.269 1.00 95.38 81 LEU A O 1
ATOM 612 N N . HIS A 1 82 ? 4.689 -3.781 -16.781 1.00 94.06 82 HIS A N 1
ATOM 613 C CA . HIS A 1 82 ? 3.591 -4.705 -16.471 1.00 94.06 82 HIS A CA 1
ATOM 614 C C . HIS A 1 82 ? 3.599 -5.916 -17.400 1.00 94.06 82 HIS A C 1
ATOM 616 O O . HIS A 1 82 ? 3.583 -7.049 -16.926 1.00 94.06 82 HIS A O 1
ATOM 622 N N . LEU A 1 83 ? 3.764 -5.697 -18.710 1.00 93.06 83 LEU A N 1
ATOM 623 C CA . LEU A 1 83 ? 3.890 -6.780 -19.698 1.00 93.06 83 LEU A CA 1
ATOM 624 C C . LEU A 1 83 ? 5.062 -7.730 -19.406 1.00 93.06 83 LEU A C 1
ATOM 626 O O . LEU A 1 83 ? 5.009 -8.909 -19.748 1.00 93.06 83 LEU A O 1
ATOM 630 N N . CYS A 1 84 ? 6.118 -7.229 -18.764 1.00 93.56 84 CYS A N 1
ATOM 631 C CA . CYS A 1 84 ? 7.263 -8.026 -18.331 1.00 93.56 84 CYS A CA 1
ATOM 632 C C . CYS A 1 84 ? 7.049 -8.766 -17.002 1.00 93.56 84 CYS A C 1
ATOM 634 O O . CYS A 1 84 ? 8.001 -9.372 -16.518 1.00 93.56 84 CYS A O 1
ATOM 636 N N . GLY A 1 85 ? 5.874 -8.692 -16.368 1.00 95.75 85 GLY A N 1
ATOM 637 C CA . GLY A 1 85 ? 5.634 -9.305 -15.057 1.00 95.75 85 GLY A CA 1
ATOM 638 C C . GLY A 1 85 ? 6.481 -8.686 -13.942 1.00 95.75 85 GLY A C 1
ATOM 639 O O . GLY A 1 85 ? 6.826 -9.360 -12.970 1.00 95.75 85 GLY A O 1
ATOM 640 N N . THR A 1 86 ? 6.865 -7.409 -14.077 1.00 96.75 86 THR A N 1
ATOM 641 C CA . THR A 1 86 ? 7.809 -6.756 -13.149 1.00 96.75 86 THR A CA 1
ATOM 642 C C . THR A 1 86 ? 7.320 -6.827 -11.700 1.00 96.75 86 THR A C 1
ATOM 644 O O . THR A 1 86 ? 8.131 -7.059 -10.804 1.00 96.75 86 THR A O 1
ATOM 647 N N . ALA A 1 87 ? 6.008 -6.698 -11.462 1.00 97.69 87 ALA A N 1
ATOM 648 C CA . ALA A 1 87 ? 5.413 -6.843 -10.133 1.00 97.69 87 ALA A CA 1
ATOM 649 C C . ALA A 1 87 ? 5.679 -8.236 -9.535 1.00 97.69 87 ALA A C 1
ATOM 651 O O . ALA A 1 87 ? 6.235 -8.337 -8.442 1.00 97.69 87 ALA A O 1
ATOM 652 N N . THR A 1 88 ? 5.387 -9.299 -10.289 1.00 97.31 88 THR A N 1
ATOM 653 C CA . THR A 1 88 ? 5.606 -10.702 -9.902 1.00 97.31 88 THR A CA 1
ATOM 654 C C . THR A 1 88 ? 7.061 -10.984 -9.552 1.00 97.31 88 THR A C 1
ATOM 656 O O . THR A 1 88 ? 7.349 -11.538 -8.491 1.00 97.31 88 THR A O 1
ATOM 659 N N . TYR A 1 89 ? 8.004 -10.581 -10.405 1.00 95.62 89 TYR A N 1
ATOM 660 C CA . TYR A 1 89 ? 9.424 -10.830 -10.147 1.00 95.62 89 TYR A CA 1
ATOM 661 C C . TYR A 1 89 ? 9.954 -9.998 -8.974 1.00 95.62 89 TYR A C 1
ATOM 663 O O . TYR A 1 89 ? 10.750 -10.498 -8.181 1.00 95.62 89 TYR A O 1
ATOM 671 N N . THR A 1 90 ? 9.464 -8.768 -8.798 1.00 95.88 90 THR A N 1
ATOM 672 C CA . THR A 1 90 ? 9.816 -7.931 -7.639 1.00 95.88 90 THR A CA 1
ATOM 673 C C . THR A 1 90 ? 9.271 -8.522 -6.335 1.00 95.88 90 THR A C 1
ATOM 675 O O . THR A 1 90 ? 9.980 -8.571 -5.332 1.00 95.88 90 THR A O 1
ATOM 678 N N . ALA A 1 91 ? 8.039 -9.030 -6.342 1.00 95.62 91 ALA A N 1
ATOM 679 C CA . ALA A 1 91 ? 7.438 -9.696 -5.191 1.00 95.62 91 ALA A CA 1
ATOM 680 C C . ALA A 1 91 ? 8.143 -11.016 -4.840 1.00 95.62 91 ALA A C 1
ATOM 682 O O . ALA A 1 91 ? 8.393 -11.296 -3.663 1.00 95.62 91 ALA A O 1
ATOM 683 N N . ARG A 1 92 ? 8.539 -11.804 -5.849 1.00 93.81 92 ARG A N 1
ATOM 684 C CA . ARG A 1 92 ? 9.379 -12.995 -5.650 1.00 93.81 92 ARG A CA 1
ATOM 685 C C . ARG A 1 92 ? 10.717 -12.619 -5.028 1.00 93.81 92 ARG A C 1
ATOM 687 O O . ARG A 1 92 ? 11.082 -13.232 -4.033 1.00 93.81 92 ARG A O 1
ATOM 694 N N . LEU A 1 93 ? 11.376 -11.570 -5.528 1.00 90.94 93 LEU A N 1
ATOM 695 C CA . LEU A 1 93 ? 12.625 -11.061 -4.956 1.00 90.94 93 LEU A CA 1
ATOM 696 C C . LEU A 1 93 ? 12.470 -10.701 -3.468 1.00 90.94 93 LEU A C 1
ATOM 698 O O . LEU A 1 93 ? 13.315 -11.080 -2.664 1.00 90.94 93 LEU A O 1
ATOM 702 N N . LEU A 1 94 ? 11.383 -10.025 -3.085 1.00 90.44 94 LEU A N 1
ATOM 703 C CA . LEU A 1 94 ? 11.078 -9.714 -1.679 1.00 90.44 94 LEU A CA 1
ATOM 704 C C . LEU A 1 94 ? 10.795 -10.964 -0.829 1.00 90.44 94 LEU A C 1
ATOM 706 O O . LEU A 1 94 ? 11.044 -10.960 0.373 1.00 90.44 94 LEU A O 1
ATOM 710 N N . SER A 1 95 ? 10.281 -12.031 -1.441 1.00 88.81 95 SER A N 1
ATOM 711 C CA . SER A 1 95 ? 9.890 -13.263 -0.744 1.00 88.81 95 SER A CA 1
ATOM 712 C C . SER A 1 95 ? 11.032 -14.267 -0.578 1.00 88.81 95 SER A C 1
ATOM 714 O O . SER A 1 95 ? 11.012 -15.063 0.357 1.00 88.81 95 SER A O 1
ATOM 716 N N . THR A 1 96 ? 12.020 -14.260 -1.476 1.00 82.31 96 THR A N 1
ATOM 717 C CA . THR A 1 96 ? 13.121 -15.239 -1.487 1.00 82.31 96 THR A CA 1
ATOM 718 C C . THR A 1 96 ? 14.345 -14.808 -0.684 1.00 82.31 96 THR A C 1
ATOM 720 O O . THR A 1 96 ? 15.229 -15.628 -0.445 1.00 82.31 96 THR A O 1
ATOM 723 N N . GLN A 1 97 ? 14.437 -13.541 -0.274 1.00 68.94 97 GLN A N 1
ATOM 724 C CA . GLN A 1 97 ? 15.593 -13.041 0.472 1.00 68.94 97 GLN A CA 1
ATOM 725 C C . GLN A 1 97 ? 15.563 -13.545 1.929 1.00 68.94 97 GLN A C 1
ATOM 727 O O . GLN A 1 97 ? 14.579 -13.321 2.641 1.00 68.94 97 GLN A O 1
ATOM 732 N N . PRO A 1 98 ? 16.614 -14.235 2.413 1.00 57.62 98 PRO A N 1
ATOM 733 C CA . PRO A 1 98 ? 16.642 -14.733 3.781 1.00 57.62 98 PRO A CA 1
ATOM 734 C C . PRO A 1 98 ? 16.684 -13.563 4.773 1.00 57.62 98 PRO A C 1
ATOM 736 O O . PRO A 1 98 ? 17.578 -12.719 4.715 1.00 57.62 98 PRO A O 1
ATOM 739 N N . ARG A 1 99 ? 15.753 -13.555 5.742 1.00 54.41 99 ARG A N 1
ATOM 740 C CA . ARG A 1 99 ? 15.589 -12.505 6.777 1.00 54.41 99 ARG A CA 1
ATOM 741 C C . ARG A 1 99 ? 16.895 -12.083 7.480 1.00 54.41 99 ARG A C 1
ATOM 743 O O . ARG A 1 99 ? 16.998 -10.951 7.935 1.00 54.41 99 ARG A O 1
ATOM 750 N N . ALA A 1 100 ? 17.897 -12.964 7.544 1.00 47.12 100 ALA A N 1
ATOM 751 C CA . ALA A 1 100 ? 19.195 -12.708 8.173 1.00 47.12 100 ALA A CA 1
ATOM 752 C C . ALA A 1 100 ? 20.176 -11.853 7.334 1.00 47.12 100 ALA A C 1
ATOM 754 O O . ALA A 1 100 ? 21.046 -11.217 7.918 1.00 47.12 100 ALA A O 1
ATOM 755 N N . GLN A 1 101 ? 20.048 -11.797 6.000 1.00 49.69 101 GLN A N 1
ATOM 756 C CA . GLN A 1 101 ? 20.861 -10.903 5.144 1.00 49.69 101 GLN A CA 1
ATOM 757 C C . GLN A 1 101 ? 20.245 -9.504 5.004 1.00 49.69 101 GLN A C 1
ATOM 759 O O . GLN A 1 101 ? 20.942 -8.523 4.752 1.00 49.69 101 GLN A O 1
ATOM 764 N N . ILE A 1 102 ? 18.941 -9.389 5.251 1.00 47.72 102 ILE A N 1
ATOM 765 C CA . ILE A 1 102 ? 18.186 -8.143 5.104 1.00 47.72 102 ILE A CA 1
ATOM 766 C C . ILE A 1 102 ? 18.581 -7.095 6.160 1.00 47.72 102 ILE A C 1
ATOM 768 O O . ILE A 1 102 ? 18.501 -5.904 5.883 1.00 47.72 102 ILE A O 1
ATOM 772 N N . GLN A 1 103 ? 19.122 -7.504 7.316 1.00 45.69 103 GLN A N 1
ATOM 773 C CA . GLN A 1 103 ? 19.647 -6.559 8.316 1.00 45.69 103 GLN A CA 1
ATOM 774 C C . GLN A 1 103 ? 20.814 -5.690 7.790 1.00 45.69 103 GLN A C 1
ATOM 776 O O . GLN A 1 103 ? 21.098 -4.653 8.387 1.00 45.69 103 GLN A O 1
ATOM 781 N N . GLY A 1 104 ? 21.455 -6.069 6.671 1.00 50.72 104 GLY A N 1
ATOM 782 C CA . GLY A 1 104 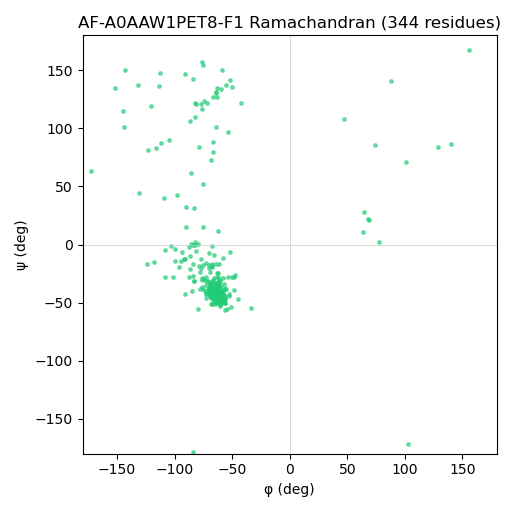? 22.420 -5.237 5.935 1.00 50.72 104 GLY A CA 1
ATOM 783 C C . GLY A 1 104 ? 21.863 -4.567 4.667 1.00 50.72 104 GLY A C 1
ATOM 784 O O . GLY A 1 104 ? 22.297 -3.469 4.322 1.00 50.72 104 GLY A O 1
ATOM 785 N N . ASP A 1 105 ? 20.861 -5.168 4.011 1.00 63.25 105 ASP A N 1
ATOM 786 C CA . ASP A 1 105 ? 20.370 -4.771 2.679 1.00 63.25 105 ASP A CA 1
ATOM 787 C C . ASP A 1 105 ? 18.969 -4.118 2.686 1.00 63.25 105 ASP A C 1
ATOM 789 O O . ASP A 1 105 ? 18.169 -4.297 1.762 1.00 63.25 105 ASP A O 1
ATOM 793 N N . ASN A 1 106 ? 18.679 -3.260 3.675 1.00 80.56 106 ASN A N 1
ATOM 794 C CA . ASN A 1 106 ? 17.458 -2.426 3.710 1.00 80.56 106 ASN A CA 1
ATOM 795 C C . ASN A 1 106 ? 17.222 -1.651 2.397 1.00 80.56 106 ASN A C 1
ATOM 797 O O . ASN A 1 106 ? 16.087 -1.368 2.013 1.00 80.56 106 ASN A O 1
ATOM 801 N N . THR A 1 107 ? 18.295 -1.331 1.666 1.00 86.31 107 THR A N 1
ATOM 802 C CA . THR A 1 107 ? 18.214 -0.630 0.377 1.00 86.31 107 THR A CA 1
ATOM 803 C C . THR A 1 107 ? 17.517 -1.466 -0.699 1.00 86.31 107 THR A C 1
ATOM 805 O O . THR A 1 107 ? 16.771 -0.901 -1.499 1.00 86.31 107 THR A O 1
ATOM 808 N N . LEU A 1 108 ? 17.723 -2.789 -0.729 1.00 88.44 108 LEU A N 1
ATOM 809 C CA . LEU A 1 108 ? 17.089 -3.664 -1.719 1.00 88.44 108 LEU A CA 1
ATOM 810 C C . LEU A 1 108 ? 15.584 -3.736 -1.477 1.00 88.44 108 LEU A C 1
ATOM 812 O O . LEU A 1 108 ? 14.824 -3.449 -2.403 1.00 88.44 108 LEU A O 1
ATOM 816 N N . CYS A 1 109 ? 15.168 -4.038 -0.236 1.00 90.44 109 CYS A N 1
ATOM 817 C CA . CYS A 1 109 ? 13.753 -4.011 0.157 1.00 90.44 109 CYS A CA 1
ATOM 818 C C . CYS A 1 109 ? 13.140 -2.676 -0.253 1.00 90.44 109 CYS A C 1
ATOM 820 O O . CYS A 1 109 ? 12.150 -2.637 -0.984 1.00 90.44 109 CYS A O 1
ATOM 822 N N . LEU A 1 110 ? 13.763 -1.572 0.176 1.00 91.69 110 LEU A N 1
ATOM 823 C CA . LEU A 1 110 ? 13.225 -0.238 -0.033 1.00 91.69 110 LEU A CA 1
ATOM 824 C C . LEU A 1 110 ? 13.021 0.066 -1.518 1.00 91.69 110 LEU A C 1
ATOM 826 O O . LEU A 1 110 ? 11.965 0.568 -1.895 1.00 91.69 110 LEU A O 1
ATOM 830 N N . LEU A 1 111 ? 14.003 -0.240 -2.369 1.00 93.31 111 LEU A N 1
ATOM 831 C CA . LEU A 1 111 ? 13.891 -0.011 -3.809 1.00 93.31 111 LEU A CA 1
ATOM 832 C C . LEU A 1 111 ? 12.830 -0.904 -4.458 1.00 93.31 111 LEU A C 1
ATOM 834 O O . LEU A 1 111 ? 12.098 -0.425 -5.323 1.00 93.31 111 LEU A O 1
ATOM 838 N N . ALA A 1 112 ? 12.726 -2.165 -4.037 1.00 94.94 112 ALA A N 1
ATOM 839 C CA . ALA A 1 112 ? 11.721 -3.098 -4.534 1.00 94.94 112 ALA A CA 1
ATOM 840 C C . ALA A 1 112 ? 10.297 -2.646 -4.160 1.00 94.94 112 ALA A C 1
ATOM 842 O O . ALA A 1 112 ? 9.437 -2.547 -5.034 1.00 94.94 112 ALA A O 1
ATOM 843 N N . VAL A 1 113 ? 10.054 -2.264 -2.902 1.00 95.44 113 VAL A N 1
ATOM 844 C CA . VAL A 1 113 ? 8.744 -1.740 -2.477 1.00 95.44 113 VAL A CA 1
ATOM 845 C C . VAL A 1 113 ? 8.448 -0.389 -3.131 1.00 95.44 113 VAL A C 1
ATOM 847 O O . VAL A 1 113 ? 7.322 -0.150 -3.550 1.00 95.44 113 VAL A O 1
ATOM 850 N N . GLN A 1 114 ? 9.442 0.488 -3.316 1.00 95.50 114 GLN A N 1
ATOM 851 C CA . GLN A 1 114 ? 9.253 1.729 -4.082 1.00 95.50 114 GLN A CA 1
ATOM 852 C C . GLN A 1 114 ? 8.876 1.469 -5.547 1.00 95.50 114 GLN A C 1
ATOM 854 O O . GLN A 1 114 ? 8.056 2.200 -6.102 1.00 95.50 114 GLN A O 1
ATOM 859 N N . LEU A 1 115 ? 9.463 0.452 -6.185 1.00 97.38 115 LEU A N 1
ATOM 860 C CA . LEU A 1 115 ? 9.085 0.039 -7.536 1.00 97.38 115 LEU A CA 1
ATOM 861 C C . LEU A 1 115 ? 7.635 -0.466 -7.567 1.00 97.38 115 LEU A C 1
ATOM 863 O O . LEU A 1 115 ? 6.867 0.003 -8.403 1.00 97.38 115 LEU A O 1
ATOM 867 N N . LEU A 1 116 ? 7.237 -1.335 -6.632 1.00 97.75 116 LEU A N 1
ATOM 868 C CA . LEU A 1 116 ? 5.848 -1.799 -6.508 1.00 97.75 116 LEU A CA 1
ATOM 869 C C . LEU A 1 116 ? 4.873 -0.638 -6.264 1.00 97.75 116 LEU A C 1
ATOM 871 O O . LEU A 1 116 ? 3.828 -0.570 -6.904 1.00 97.75 116 LEU A O 1
ATOM 875 N N . ALA A 1 117 ? 5.235 0.326 -5.414 1.00 96.75 117 ALA A N 1
ATOM 876 C CA . ALA A 1 117 ? 4.432 1.524 -5.179 1.00 96.75 117 ALA A CA 1
ATOM 877 C C . ALA A 1 117 ? 4.257 2.360 -6.456 1.00 96.75 117 ALA A C 1
ATOM 879 O O . ALA A 1 117 ? 3.159 2.850 -6.723 1.00 96.75 117 ALA A O 1
ATOM 880 N N . ASN A 1 118 ? 5.311 2.510 -7.266 1.00 97.50 118 ASN A N 1
ATOM 881 C CA . ASN A 1 118 ? 5.223 3.196 -8.556 1.00 97.50 118 ASN A CA 1
ATOM 882 C C . ASN A 1 118 ? 4.351 2.424 -9.554 1.00 97.50 118 ASN A C 1
ATOM 884 O O . ASN A 1 118 ? 3.556 3.046 -10.249 1.00 97.50 118 ASN A O 1
ATOM 888 N N . LEU A 1 119 ? 4.444 1.093 -9.589 1.00 97.56 119 LEU A N 1
ATOM 889 C CA . LEU A 1 119 ? 3.595 0.253 -10.439 1.00 97.56 119 LEU A CA 1
ATOM 890 C C . LEU A 1 119 ? 2.118 0.366 -10.029 1.00 97.56 119 LEU A C 1
ATOM 892 O O . LEU A 1 119 ? 1.269 0.604 -10.884 1.00 97.56 119 LEU A O 1
ATOM 896 N N . ALA A 1 120 ? 1.810 0.346 -8.731 1.00 97.25 120 ALA A N 1
ATOM 897 C CA . ALA A 1 120 ? 0.456 0.575 -8.217 1.00 97.25 120 ALA A CA 1
ATOM 898 C C . ALA A 1 120 ? -0.071 2.001 -8.502 1.00 97.25 120 ALA A C 1
ATOM 900 O O . ALA A 1 120 ? -1.271 2.250 -8.441 1.00 97.25 120 ALA A O 1
ATOM 901 N N . ALA A 1 121 ? 0.803 2.960 -8.837 1.00 96.25 121 ALA A N 1
ATOM 902 C CA . ALA A 1 121 ? 0.413 4.324 -9.219 1.00 96.25 121 ALA A CA 1
ATOM 903 C C . ALA A 1 121 ? -0.219 4.421 -10.614 1.00 96.25 121 ALA A C 1
ATOM 905 O O . ALA A 1 121 ? -0.786 5.454 -10.958 1.00 96.25 121 ALA A O 1
ATOM 906 N N . THR A 1 122 ? -0.063 3.389 -11.443 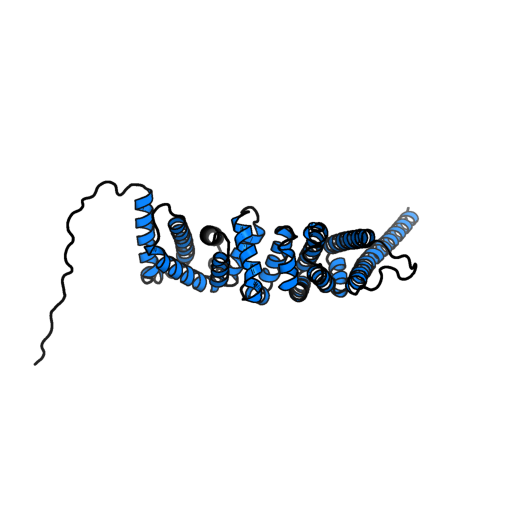1.00 95.12 122 THR A N 1
ATOM 907 C CA . THR A 1 122 ? -0.292 3.461 -12.899 1.00 95.12 122 THR A CA 1
ATOM 908 C C . THR A 1 122 ? -1.731 3.131 -13.306 1.00 95.12 122 THR A C 1
ATOM 910 O O . THR A 1 122 ? -2.021 2.892 -14.477 1.00 95.12 122 THR A O 1
ATOM 913 N N . GLY A 1 123 ? -2.647 3.129 -12.333 1.00 94.75 123 GLY A N 1
ATOM 914 C CA . GLY A 1 123 ? -4.069 2.847 -12.509 1.00 94.75 123 GLY A CA 1
ATOM 915 C C . GLY A 1 123 ? -4.472 1.440 -12.064 1.00 94.75 123 GLY A C 1
ATOM 916 O O . GLY A 1 123 ? -3.686 0.703 -11.471 1.00 94.75 123 GLY A O 1
ATOM 917 N N . ARG A 1 124 ? -5.723 1.070 -12.366 1.00 95.19 124 ARG A N 1
ATOM 918 C CA . ARG A 1 124 ? -6.363 -0.155 -11.850 1.00 95.19 124 ARG A CA 1
ATOM 919 C C . ARG A 1 124 ? -5.632 -1.442 -12.214 1.00 95.19 124 ARG A C 1
ATOM 921 O O . ARG A 1 124 ? -5.532 -2.324 -11.372 1.00 95.19 124 ARG A O 1
ATOM 928 N N . GLN A 1 125 ? -5.103 -1.535 -13.435 1.00 94.88 125 GLN A N 1
ATOM 929 C CA . GLN A 1 125 ? -4.345 -2.717 -13.850 1.00 94.88 125 GLN A CA 1
ATOM 930 C C . GLN A 1 125 ? -3.086 -2.882 -12.996 1.00 94.88 125 GLN A C 1
ATOM 932 O O . GLN A 1 125 ? -2.884 -3.935 -12.412 1.00 94.88 125 GLN A O 1
ATOM 937 N N . GLY A 1 126 ? -2.294 -1.817 -12.837 1.00 96.06 126 GLY A N 1
ATOM 938 C CA . GLY A 1 126 ? -1.089 -1.871 -12.011 1.00 96.06 126 GLY A CA 1
ATOM 939 C C . GLY A 1 126 ? -1.376 -2.129 -10.531 1.00 96.06 126 GLY A C 1
ATOM 940 O O . GLY A 1 126 ? -0.589 -2.797 -9.869 1.00 96.06 126 GLY A O 1
ATOM 941 N N . GLN A 1 127 ? -2.506 -1.640 -10.008 1.00 97.38 127 GLN A N 1
ATOM 942 C CA . GLN A 1 127 ? -2.968 -1.947 -8.648 1.00 97.38 127 GLN A CA 1
ATOM 943 C C . GLN A 1 127 ? -3.286 -3.439 -8.489 1.00 97.38 127 GLN A C 1
ATOM 945 O O . GLN A 1 127 ? -2.813 -4.056 -7.536 1.00 97.38 127 GLN A O 1
ATOM 950 N N . ALA A 1 128 ? -4.032 -4.020 -9.435 1.00 97.25 128 ALA A N 1
ATOM 951 C CA . ALA A 1 128 ? -4.359 -5.443 -9.444 1.00 97.25 128 ALA A CA 1
ATOM 952 C C . ALA A 1 128 ? -3.100 -6.316 -9.580 1.00 97.25 128 ALA A C 1
ATOM 954 O O . ALA A 1 128 ? -2.890 -7.197 -8.751 1.00 97.25 128 ALA A O 1
ATOM 955 N N . ASP A 1 129 ? -2.222 -6.008 -10.542 1.00 97.50 129 ASP A N 1
ATOM 956 C CA . ASP A 1 129 ? -0.983 -6.757 -10.792 1.00 97.50 129 ASP A CA 1
ATOM 957 C C . ASP A 1 129 ? -0.063 -6.761 -9.562 1.00 97.50 129 ASP A C 1
ATOM 959 O O . ASP A 1 129 ? 0.508 -7.789 -9.197 1.00 97.50 129 ASP A O 1
ATOM 963 N N . VAL A 1 130 ? 0.088 -5.607 -8.897 1.00 98.31 130 VAL A N 1
ATOM 964 C CA . VAL A 1 130 ? 0.892 -5.495 -7.670 1.00 98.31 130 VAL A CA 1
ATOM 965 C C . VAL A 1 130 ? 0.248 -6.257 -6.519 1.00 98.31 130 VAL A C 1
ATOM 967 O O . VAL A 1 130 ? 0.962 -6.935 -5.780 1.00 98.31 130 VAL A O 1
ATOM 970 N N . TRP A 1 131 ? -1.072 -6.158 -6.359 1.00 98.31 131 TRP A N 1
ATOM 971 C CA . TRP A 1 131 ? -1.778 -6.838 -5.279 1.00 98.31 131 TRP A CA 1
ATOM 972 C C . TRP A 1 131 ? -1.692 -8.360 -5.426 1.00 98.31 131 TRP A C 1
ATOM 974 O O . TRP A 1 131 ? -1.228 -9.022 -4.503 1.00 98.31 131 TRP A O 1
ATOM 984 N N . GLU A 1 132 ? -2.025 -8.904 -6.600 1.00 97.75 132 GLU A N 1
ATOM 985 C CA . GLU A 1 132 ? -1.949 -10.344 -6.886 1.00 97.75 132 GLU A CA 1
ATOM 986 C C . GLU A 1 132 ? -0.524 -10.889 -6.717 1.00 97.75 132 GLU A C 1
ATOM 988 O O . GLU A 1 132 ? -0.323 -11.976 -6.176 1.00 97.75 132 GLU A O 1
ATOM 993 N N . ALA A 1 133 ? 0.484 -10.124 -7.144 1.00 97.81 133 ALA A N 1
ATOM 994 C CA . ALA A 1 133 ? 1.875 -10.542 -7.047 1.00 97.81 133 ALA A CA 1
ATOM 995 C C . ALA A 1 133 ? 2.428 -10.519 -5.614 1.00 97.81 133 ALA A C 1
ATOM 997 O O . ALA A 1 133 ? 3.226 -11.388 -5.258 1.00 97.81 133 ALA A O 1
ATOM 998 N N . ALA A 1 134 ? 2.099 -9.487 -4.830 1.00 97.31 134 ALA A N 1
ATOM 999 C CA . ALA A 1 134 ? 2.817 -9.171 -3.595 1.00 97.31 134 ALA A CA 1
ATOM 1000 C C . ALA A 1 134 ? 2.037 -9.472 -2.309 1.00 97.31 134 ALA A C 1
ATOM 1002 O O . ALA A 1 134 ? 2.656 -9.716 -1.266 1.00 97.31 134 ALA A O 1
ATOM 1003 N N . TYR A 1 135 ? 0.706 -9.432 -2.345 1.00 97.38 135 TYR A N 1
ATOM 1004 C CA . TYR A 1 135 ? -0.112 -9.585 -1.148 1.00 97.38 135 TYR A CA 1
ATOM 1005 C C . TYR A 1 135 ? -0.360 -11.070 -0.791 1.00 97.38 135 TYR A C 1
ATOM 1007 O O . TYR A 1 135 ? -0.589 -11.888 -1.680 1.00 97.38 135 TYR A O 1
ATOM 1015 N N . PRO A 1 136 ? -0.375 -11.444 0.506 1.00 95.25 136 PRO A N 1
ATOM 1016 C CA . PRO A 1 136 ? 0.128 -10.671 1.647 1.00 95.25 136 PRO A CA 1
ATOM 1017 C C . PRO A 1 136 ? 1.642 -10.852 1.850 1.00 95.25 136 PRO A C 1
ATOM 1019 O O . PRO A 1 136 ? 2.314 -9.963 2.369 1.00 95.25 136 PRO A O 1
ATOM 1022 N N . ALA A 1 137 ? 2.192 -11.994 1.426 1.00 93.31 137 ALA A N 1
ATOM 1023 C CA . ALA A 1 137 ? 3.472 -12.501 1.914 1.00 93.31 137 ALA A CA 1
ATOM 1024 C C . ALA A 1 137 ? 4.678 -11.602 1.590 1.00 93.31 137 ALA A C 1
ATOM 1026 O O . ALA A 1 137 ? 5.526 -11.372 2.454 1.00 93.31 137 ALA A O 1
ATOM 1027 N N . ALA A 1 138 ? 4.777 -11.072 0.366 1.00 93.38 138 ALA A N 1
ATOM 1028 C CA . ALA A 1 138 ? 5.905 -10.220 -0.009 1.00 93.38 138 ALA A CA 1
ATOM 1029 C C . ALA A 1 138 ? 5.850 -8.870 0.724 1.00 93.38 138 ALA A C 1
ATOM 1031 O O . ALA A 1 138 ? 6.885 -8.348 1.144 1.00 93.38 138 ALA A O 1
ATOM 1032 N N . LEU A 1 139 ? 4.642 -8.329 0.918 1.00 94.75 139 LEU A N 1
ATOM 1033 C CA . LEU A 1 139 ? 4.432 -7.096 1.676 1.00 94.75 139 LEU A CA 1
ATOM 1034 C C . LEU A 1 139 ? 4.752 -7.294 3.162 1.00 94.75 139 LEU A C 1
ATOM 1036 O O . LEU A 1 139 ? 5.447 -6.465 3.744 1.00 94.75 139 LEU A O 1
ATOM 1040 N N . GLU A 1 140 ? 4.345 -8.411 3.764 1.00 92.75 140 GLU A N 1
ATOM 1041 C CA . GLU A 1 140 ? 4.684 -8.734 5.156 1.00 92.75 140 GLU A CA 1
ATOM 1042 C C . GLU A 1 140 ? 6.190 -8.877 5.373 1.00 92.75 140 GLU A C 1
ATOM 1044 O O . GLU A 1 140 ? 6.737 -8.349 6.342 1.00 92.75 140 GLU A O 1
ATOM 1049 N N . ASN A 1 141 ? 6.889 -9.536 4.447 1.00 88.75 141 ASN A N 1
ATOM 1050 C CA . ASN A 1 141 ? 8.345 -9.657 4.511 1.00 88.75 141 ASN A CA 1
ATOM 1051 C C . ASN A 1 141 ? 9.052 -8.296 4.418 1.00 88.75 141 ASN A C 1
ATOM 1053 O O . ASN A 1 141 ? 10.161 -8.147 4.932 1.00 88.75 141 ASN A O 1
ATOM 1057 N N . SER A 1 142 ? 8.407 -7.291 3.821 1.00 89.75 142 SER A N 1
ATOM 1058 C CA . SER A 1 142 ? 8.962 -5.942 3.721 1.00 89.75 142 SER A CA 1
ATOM 1059 C C . SER A 1 142 ? 8.843 -5.113 5.006 1.00 89.75 142 SER A C 1
ATOM 1061 O O . SER A 1 142 ? 9.604 -4.160 5.181 1.00 89.75 142 SER A O 1
ATOM 1063 N N . LEU A 1 143 ? 7.964 -5.498 5.942 1.00 89.19 143 LEU A N 1
ATOM 1064 C CA . LEU A 1 143 ? 7.671 -4.732 7.163 1.00 89.19 143 LEU A CA 1
ATOM 1065 C C . LEU A 1 143 ? 8.900 -4.448 8.030 1.00 89.19 143 LEU A C 1
ATOM 1067 O O . LEU A 1 143 ? 8.989 -3.401 8.661 1.00 89.19 143 LEU A O 1
ATOM 1071 N N . GLN A 1 144 ? 9.854 -5.378 8.063 1.00 78.12 144 GLN A N 1
ATOM 1072 C CA . GLN A 1 144 ? 11.042 -5.269 8.915 1.00 78.12 144 GLN A CA 1
ATOM 1073 C C . GLN A 1 144 ? 12.167 -4.435 8.294 1.00 78.12 144 GLN A C 1
ATOM 1075 O O . GLN A 1 144 ? 13.094 -4.040 8.997 1.00 78.12 144 GLN A O 1
ATOM 1080 N N . ALA A 1 145 ? 12.118 -4.207 6.983 1.00 76.06 145 ALA A N 1
ATOM 1081 C CA . ALA A 1 145 ? 13.275 -3.765 6.206 1.00 76.06 145 ALA A CA 1
ATOM 1082 C C . ALA A 1 145 ? 13.043 -2.463 5.438 1.00 76.06 145 ALA A C 1
ATOM 1084 O O . ALA A 1 145 ? 13.989 -1.819 4.981 1.00 76.06 145 ALA A O 1
ATOM 1085 N N . CYS A 1 146 ? 11.783 -2.075 5.282 1.00 73.38 146 CYS A N 1
ATOM 1086 C CA . CYS A 1 146 ? 11.384 -0.942 4.481 1.00 73.38 146 CYS A CA 1
ATOM 1087 C C . CYS A 1 146 ? 10.806 0.185 5.347 1.00 73.38 146 CYS A C 1
ATOM 1089 O O . CYS A 1 146 ? 10.143 -0.045 6.354 1.00 73.38 146 CYS A O 1
ATOM 1091 N N . ASN A 1 147 ? 11.018 1.428 4.905 1.00 74.44 147 ASN A N 1
ATOM 1092 C CA . ASN A 1 147 ? 10.292 2.575 5.448 1.00 74.44 147 ASN A CA 1
ATOM 1093 C C . ASN A 1 147 ? 8.780 2.389 5.247 1.00 74.44 147 ASN A C 1
ATOM 1095 O O . ASN A 1 147 ? 8.344 1.816 4.251 1.00 74.44 147 ASN A O 1
ATOM 1099 N N . VAL A 1 148 ? 7.987 2.952 6.155 1.00 81.38 148 VAL A N 1
ATOM 1100 C CA . VAL A 1 148 ? 6.522 2.818 6.174 1.00 81.38 148 VAL A CA 1
ATOM 1101 C C . VAL A 1 148 ? 5.850 3.439 4.931 1.00 81.38 148 VAL A C 1
ATOM 1103 O O . VAL A 1 148 ? 4.855 2.908 4.444 1.00 81.38 148 VAL A O 1
ATOM 1106 N N . HIS A 1 149 ? 6.405 4.521 4.362 1.00 87.62 149 HIS A N 1
ATOM 1107 C CA . HIS A 1 149 ? 5.745 5.293 3.289 1.00 87.62 149 HIS A CA 1
ATOM 1108 C C . HIS A 1 149 ? 5.519 4.543 1.958 1.00 87.62 149 HIS A C 1
ATOM 1110 O O . HIS A 1 149 ? 4.439 4.655 1.387 1.00 87.62 149 HIS A O 1
ATOM 1116 N N . PRO A 1 150 ? 6.484 3.808 1.367 1.00 91.94 150 PRO A N 1
ATOM 1117 C CA . PRO A 1 150 ? 6.204 3.097 0.119 1.00 91.94 150 PRO A CA 1
ATOM 1118 C C . PRO A 1 150 ? 5.140 2.010 0.291 1.00 91.94 150 PRO A C 1
ATOM 1120 O O . PRO A 1 150 ? 4.333 1.809 -0.612 1.00 91.94 150 PRO A O 1
ATOM 1123 N N . LEU A 1 151 ? 5.111 1.353 1.455 1.00 93.38 151 LEU A N 1
ATOM 1124 C CA . LEU A 1 151 ? 4.100 0.351 1.767 1.00 93.38 151 LEU A CA 1
ATOM 1125 C C . LEU A 1 151 ? 2.715 0.983 1.952 1.00 93.38 151 LEU A C 1
ATOM 1127 O O . LEU A 1 151 ? 1.763 0.476 1.362 1.00 93.38 151 LEU A O 1
ATOM 1131 N N . SER A 1 152 ? 2.607 2.102 2.688 1.00 92.00 152 SER A N 1
ATOM 1132 C CA . SER A 1 152 ? 1.330 2.823 2.849 1.00 92.00 152 SER A CA 1
ATOM 1133 C C . SER A 1 152 ? 0.701 3.139 1.500 1.00 92.00 152 SER A C 1
ATOM 1135 O O . SER A 1 152 ? -0.474 2.868 1.288 1.00 92.00 152 SER A O 1
ATOM 1137 N N . ARG A 1 153 ? 1.509 3.613 0.546 1.00 93.25 153 ARG A N 1
ATOM 1138 C CA . ARG A 1 153 ? 1.048 3.958 -0.804 1.00 93.25 153 ARG A CA 1
ATOM 1139 C C . ARG A 1 153 ? 0.584 2.768 -1.629 1.00 93.25 153 ARG A C 1
ATOM 1141 O O . ARG A 1 153 ? -0.284 2.946 -2.476 1.00 93.25 153 ARG A O 1
ATOM 1148 N N . ILE A 1 154 ? 1.166 1.582 -1.447 1.00 96.50 154 ILE A N 1
ATOM 1149 C CA . ILE A 1 154 ? 0.661 0.372 -2.114 1.00 96.50 154 ILE A CA 1
ATOM 1150 C C . ILE A 1 154 ? -0.716 0.035 -1.545 1.00 96.50 154 ILE A C 1
ATOM 1152 O O . ILE A 1 154 ? -1.667 -0.131 -2.304 1.00 96.50 154 ILE A O 1
ATOM 1156 N N . LEU A 1 155 ? -0.819 -0.032 -0.214 1.00 96.50 155 LEU A N 1
ATOM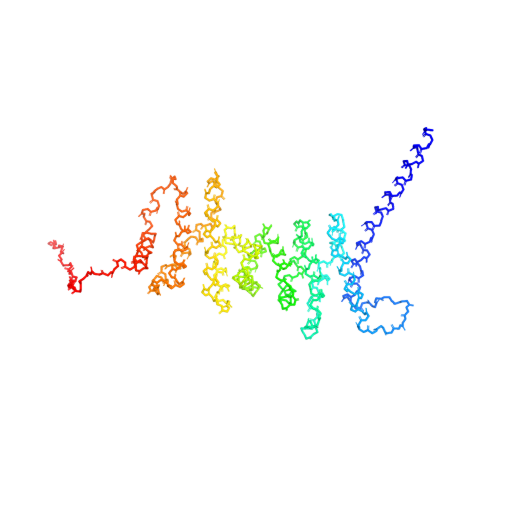 1157 C CA . LEU A 1 155 ? -2.052 -0.413 0.468 1.00 96.50 155 LEU A CA 1
ATOM 1158 C C . LEU A 1 155 ? -3.185 0.583 0.183 1.00 96.50 155 LEU A C 1
ATOM 1160 O O . LEU A 1 155 ? -4.263 0.152 -0.214 1.00 96.50 155 LEU A O 1
ATOM 1164 N N . GLU A 1 156 ? -2.925 1.889 0.301 1.00 94.88 156 GLU A N 1
ATOM 1165 C CA . GLU A 1 156 ? -3.875 2.966 -0.012 1.00 94.88 156 GLU A CA 1
ATOM 1166 C C . GLU A 1 156 ? -4.386 2.852 -1.448 1.00 94.88 156 GLU A C 1
ATOM 1168 O O . GLU A 1 156 ? -5.582 2.677 -1.651 1.00 94.88 156 GLU A O 1
ATOM 1173 N N . ARG A 1 157 ? -3.502 2.828 -2.451 1.00 95.31 157 ARG A N 1
ATOM 1174 C CA . ARG A 1 157 ? -3.913 2.782 -3.866 1.00 95.31 157 ARG A CA 1
ATOM 1175 C C . ARG A 1 157 ? -4.696 1.527 -4.236 1.00 95.31 157 ARG A C 1
ATOM 1177 O O . ARG A 1 157 ? -5.628 1.590 -5.041 1.00 95.31 157 ARG A O 1
ATOM 1184 N N . CYS A 1 158 ? -4.292 0.373 -3.712 1.00 97.31 158 CYS A N 1
ATOM 1185 C CA . CYS A 1 158 ? -4.959 -0.886 -4.027 1.00 97.31 158 CYS A CA 1
ATOM 1186 C C . CYS A 1 158 ? -6.304 -1.012 -3.301 1.00 97.31 158 CYS A C 1
ATOM 1188 O O . CYS A 1 158 ? -7.266 -1.483 -3.902 1.00 97.31 158 CYS A O 1
ATOM 1190 N N . CYS A 1 159 ? -6.407 -0.563 -2.047 1.00 96.69 159 CYS A N 1
ATOM 1191 C CA . CYS A 1 159 ? -7.664 -0.626 -1.297 1.00 96.69 159 CYS A CA 1
ATOM 1192 C C . CYS A 1 159 ? -8.653 0.455 -1.747 1.00 96.69 159 CYS A C 1
ATOM 1194 O O . CYS A 1 159 ? -9.840 0.168 -1.872 1.00 96.69 159 CYS A O 1
ATOM 1196 N N . SER A 1 160 ? -8.178 1.656 -2.091 1.00 91.50 160 SER A N 1
ATOM 1197 C CA . SER A 1 160 ? -9.030 2.765 -2.538 1.00 91.50 160 SER A CA 1
ATOM 1198 C C . SER A 1 160 ? -9.787 2.487 -3.830 1.00 91.50 160 SER A C 1
ATOM 1200 O O . SER A 1 160 ? -10.866 3.031 -4.072 1.00 91.50 160 SER A O 1
ATOM 1202 N N . SER A 1 161 ? -9.222 1.628 -4.671 1.00 91.25 161 SER A N 1
ATOM 1203 C CA . SER A 1 161 ? -9.752 1.274 -5.984 1.00 91.25 161 SER A CA 1
ATOM 1204 C C . SER A 1 161 ? -10.521 -0.049 -6.006 1.00 91.25 161 SER A C 1
ATOM 1206 O O . SER A 1 161 ? -11.224 -0.311 -6.987 1.00 91.25 161 SER A O 1
ATOM 1208 N N . SER A 1 162 ? -10.404 -0.875 -4.960 1.00 95.81 162 SER A N 1
ATOM 1209 C CA . SER A 1 162 ? -10.938 -2.236 -4.927 1.00 95.81 162 SER A CA 1
ATOM 1210 C C . SER A 1 162 ? -11.453 -2.625 -3.542 1.00 95.81 162 SER A C 1
ATOM 1212 O O . SER A 1 162 ? -10.691 -2.822 -2.594 1.00 95.81 162 SER A O 1
ATOM 1214 N N . GLN A 1 163 ? -12.770 -2.839 -3.457 1.00 94.88 163 GLN A N 1
ATOM 1215 C CA . GLN A 1 163 ? -13.416 -3.379 -2.260 1.00 94.88 163 GLN A CA 1
ATOM 1216 C C . GLN A 1 163 ? -12.896 -4.780 -1.905 1.00 94.88 163 GLN A C 1
ATOM 1218 O O . GLN A 1 163 ? -12.834 -5.122 -0.728 1.00 94.88 163 GLN A O 1
ATOM 1223 N N . GLU A 1 164 ? -12.499 -5.579 -2.900 1.00 97.06 164 GLU A N 1
ATOM 1224 C CA . GLU A 1 164 ? -11.916 -6.901 -2.663 1.00 97.06 164 GLU A CA 1
ATOM 1225 C C . GLU A 1 164 ? -10.563 -6.791 -1.952 1.00 97.06 164 GLU A C 1
ATOM 1227 O O . GLU A 1 164 ? -10.343 -7.481 -0.960 1.00 97.06 164 GLU A O 1
ATOM 1232 N N . CYS A 1 165 ? -9.692 -5.874 -2.390 1.00 97.69 165 CYS A N 1
ATOM 1233 C CA . CYS A 1 165 ? -8.400 -5.640 -1.739 1.00 97.69 165 CYS A CA 1
ATOM 1234 C C . CYS A 1 165 ? -8.587 -5.151 -0.295 1.00 97.69 165 CYS A C 1
ATOM 1236 O O . CYS A 1 165 ? -7.942 -5.667 0.616 1.00 97.69 165 CYS A O 1
ATOM 1238 N N . ALA A 1 166 ? -9.520 -4.216 -0.072 1.00 97.00 166 ALA A N 1
ATOM 1239 C CA . ALA A 1 166 ? -9.869 -3.746 1.268 1.00 97.00 166 ALA A CA 1
ATOM 1240 C C . ALA A 1 166 ? -10.376 -4.892 2.165 1.00 97.00 166 ALA A C 1
ATOM 1242 O O . ALA A 1 166 ? -9.924 -5.037 3.299 1.00 97.00 166 ALA A O 1
ATOM 1243 N N . ALA A 1 167 ? -11.262 -5.749 1.649 1.00 96.81 167 ALA A N 1
ATOM 1244 C CA . ALA A 1 167 ? -11.780 -6.901 2.385 1.00 96.81 167 ALA A CA 1
ATOM 1245 C C . ALA A 1 167 ? -10.691 -7.940 2.698 1.00 96.81 167 ALA A C 1
ATOM 1247 O O . ALA A 1 167 ? -10.681 -8.499 3.791 1.00 96.81 167 ALA A O 1
ATOM 1248 N N . GLN A 1 168 ? -9.754 -8.183 1.775 1.00 98.00 168 GLN A N 1
ATOM 1249 C CA . GLN A 1 168 ? -8.609 -9.063 2.017 1.00 98.00 168 GLN A CA 1
ATOM 1250 C C . GLN A 1 168 ? -7.679 -8.482 3.092 1.00 98.00 168 GLN A C 1
ATOM 1252 O O . GLN A 1 168 ? -7.331 -9.193 4.036 1.00 98.00 168 GLN A O 1
ATOM 1257 N N . LEU A 1 169 ? -7.337 -7.187 3.012 1.00 97.81 169 LEU A N 1
ATOM 1258 C CA . LEU A 1 169 ? -6.516 -6.498 4.017 1.00 97.81 169 LEU A CA 1
ATOM 1259 C C . LEU A 1 169 ? -7.146 -6.548 5.416 1.00 97.81 169 LEU A C 1
ATOM 1261 O O . LEU A 1 169 ? -6.442 -6.766 6.398 1.00 97.81 169 LEU A O 1
ATOM 1265 N N . CYS A 1 170 ? -8.464 -6.383 5.499 1.00 97.19 170 CYS A N 1
ATOM 1266 C CA . CYS A 1 170 ? -9.232 -6.477 6.740 1.00 97.19 170 CYS A CA 1
ATOM 1267 C C . CYS A 1 170 ? -9.568 -7.920 7.157 1.00 97.19 170 CYS A C 1
ATOM 1269 O O . CYS A 1 170 ? -10.121 -8.142 8.233 1.00 97.19 170 CYS A O 1
ATOM 1271 N N . GLY A 1 171 ? -9.235 -8.905 6.323 1.00 96.56 171 GLY A N 1
ATOM 1272 C CA . GLY A 1 171 ? -9.400 -10.322 6.603 1.00 96.56 171 GLY A CA 1
ATOM 1273 C C . GLY A 1 171 ? -8.242 -10.913 7.409 1.00 96.56 171 GLY A C 1
ATOM 1274 O O . GLY A 1 171 ? -7.259 -10.256 7.752 1.00 96.56 171 GLY A O 1
ATOM 1275 N N . SER A 1 172 ? -8.328 -12.216 7.677 1.00 96.12 172 SER A N 1
ATOM 1276 C CA . SER A 1 172 ? -7.308 -12.944 8.443 1.00 96.12 172 SER A CA 1
ATOM 1277 C C . SER A 1 172 ? -5.924 -12.927 7.787 1.00 96.12 172 SER A C 1
ATOM 1279 O O . SER A 1 172 ? -4.924 -12.881 8.498 1.00 96.12 172 SER A O 1
ATOM 1281 N N . SER A 1 173 ? -5.853 -12.924 6.452 1.00 94.75 173 SER A N 1
ATOM 1282 C CA . SER A 1 173 ? -4.593 -12.853 5.698 1.00 94.75 173 SER A CA 1
ATOM 1283 C C . SER A 1 173 ? -3.897 -11.496 5.786 1.00 94.75 173 SER A C 1
ATOM 1285 O O . SER A 1 173 ? -2.711 -11.417 5.497 1.00 94.75 173 SER A O 1
ATOM 1287 N N . GLY A 1 174 ? -4.625 -10.431 6.135 1.00 96.50 174 GLY A N 1
ATOM 1288 C CA . GLY A 1 174 ? -4.103 -9.066 6.194 1.00 96.50 174 GLY A CA 1
ATOM 1289 C C . GLY A 1 174 ? -3.940 -8.523 7.605 1.00 96.50 174 GLY A C 1
ATOM 1290 O O . GLY A 1 174 ? -3.388 -7.439 7.760 1.00 96.50 174 GLY A O 1
ATOM 1291 N N . ALA A 1 175 ? -4.368 -9.271 8.625 1.00 95.12 175 ALA A N 1
ATOM 1292 C CA . ALA A 1 175 ? -4.400 -8.810 10.009 1.00 95.12 175 ALA A CA 1
ATOM 1293 C C . ALA A 1 175 ? -3.048 -8.255 10.487 1.00 95.12 175 ALA A C 1
ATOM 1295 O O . ALA A 1 175 ? -3.003 -7.188 11.089 1.00 95.12 175 ALA A O 1
ATOM 1296 N N . HIS A 1 176 ? -1.935 -8.922 10.160 1.00 95.31 176 HIS A N 1
ATOM 1297 C CA . HIS A 1 176 ? -0.604 -8.462 10.559 1.00 95.31 176 HIS A CA 1
ATOM 1298 C C . HIS A 1 176 ? -0.194 -7.156 9.852 1.00 95.31 176 HIS A C 1
ATOM 1300 O O . HIS A 1 176 ? 0.325 -6.242 10.494 1.00 95.31 176 HIS A O 1
ATOM 1306 N N . LEU A 1 177 ? -0.471 -7.031 8.547 1.00 95.50 177 LEU A N 1
ATOM 1307 C CA . LEU A 1 177 ? -0.262 -5.784 7.800 1.00 95.50 177 LEU A CA 1
ATOM 1308 C C . LEU A 1 177 ? -1.127 -4.649 8.356 1.00 95.50 177 LEU A C 1
ATOM 1310 O O . LEU A 1 177 ? -0.630 -3.541 8.540 1.00 95.50 177 LEU A O 1
ATOM 1314 N N . LEU A 1 178 ? -2.400 -4.918 8.650 1.00 96.62 178 LEU A N 1
ATOM 1315 C CA . LEU A 1 178 ? -3.328 -3.919 9.170 1.00 96.62 178 LEU A CA 1
ATOM 1316 C C . LEU A 1 178 ? -2.925 -3.444 10.572 1.00 96.62 178 LEU A C 1
ATOM 1318 O O . LEU A 1 178 ? -2.911 -2.242 10.825 1.00 96.62 178 LEU A O 1
ATOM 1322 N N . SER A 1 179 ? -2.528 -4.355 11.464 1.00 95.69 179 SER A N 1
ATOM 1323 C CA . SER A 1 179 ? -2.000 -3.991 12.784 1.00 95.69 179 SER A CA 1
ATOM 1324 C C . SER A 1 179 ? -0.738 -3.147 12.680 1.00 95.69 179 SER A C 1
ATOM 1326 O O . SER A 1 179 ? -0.609 -2.164 13.405 1.00 95.69 179 SER A O 1
ATOM 1328 N N . PHE A 1 180 ? 0.157 -3.465 11.740 1.00 94.31 180 PHE A N 1
ATOM 1329 C CA . PHE A 1 180 ? 1.321 -2.627 11.474 1.00 94.31 180 PHE A CA 1
ATOM 1330 C C . PHE A 1 180 ? 0.920 -1.227 10.991 1.00 94.31 180 PHE A C 1
ATOM 1332 O O . PHE A 1 180 ? 1.453 -0.241 11.488 1.00 94.31 180 PHE A O 1
ATOM 1339 N N . VAL A 1 181 ? -0.032 -1.111 10.058 1.00 94.12 181 VAL A N 1
ATOM 1340 C CA . VAL A 1 181 ? -0.544 0.185 9.572 1.00 94.12 181 VAL A CA 1
ATOM 1341 C C . VAL A 1 181 ? -1.068 1.038 10.729 1.00 94.12 181 VAL A C 1
ATOM 1343 O O . VAL A 1 181 ? -0.655 2.189 10.872 1.00 94.12 181 VAL A O 1
ATOM 1346 N N . VAL A 1 182 ? -1.930 0.460 11.570 1.00 94.81 182 VAL A N 1
ATOM 1347 C CA . VAL A 1 182 ? -2.522 1.130 12.738 1.00 94.81 182 VAL A CA 1
ATOM 1348 C C . VAL A 1 182 ? -1.451 1.557 13.740 1.00 94.81 182 VAL A C 1
ATOM 1350 O O . VAL A 1 182 ? -1.456 2.688 14.230 1.00 94.81 182 VAL A O 1
ATOM 1353 N N . GLU A 1 183 ? -0.506 0.672 14.043 1.00 94.31 183 GLU A N 1
ATOM 1354 C CA . GLU A 1 183 ? 0.574 0.970 14.979 1.00 94.31 183 GLU A CA 1
ATOM 1355 C C . GLU A 1 183 ? 1.468 2.099 14.450 1.00 94.31 183 GLU A C 1
ATOM 1357 O O . GLU A 1 183 ? 1.758 3.058 15.168 1.00 94.31 183 GLU A O 1
ATOM 1362 N N . GLN A 1 184 ? 1.857 2.046 13.174 1.00 92.31 184 GLN A N 1
ATOM 1363 C CA . GLN A 1 184 ? 2.712 3.070 12.578 1.00 92.31 184 GLN A CA 1
ATOM 1364 C C . GLN A 1 184 ? 2.010 4.425 12.439 1.00 92.31 184 GLN A C 1
ATOM 1366 O O . GLN A 1 184 ? 2.654 5.451 12.667 1.00 92.31 184 GLN A O 1
ATOM 1371 N N . SER A 1 185 ? 0.711 4.456 12.114 1.00 91.75 185 SER A N 1
ATOM 1372 C CA . SER A 1 185 ? -0.052 5.713 12.082 1.00 91.75 185 SER A CA 1
ATOM 1373 C C . SER A 1 185 ? -0.138 6.345 13.476 1.00 91.75 185 SER A C 1
ATOM 1375 O O . SER A 1 185 ? -0.038 7.563 13.621 1.00 91.75 185 SER A O 1
ATOM 1377 N N . THR A 1 186 ? -0.237 5.507 14.513 1.00 89.19 186 THR A N 1
ATOM 1378 C CA . THR A 1 186 ? -0.291 5.937 15.915 1.00 89.19 186 THR A CA 1
ATOM 1379 C C . THR A 1 186 ? 1.045 6.512 16.390 1.00 89.19 186 THR A C 1
ATOM 1381 O O . THR A 1 186 ? 1.065 7.536 17.075 1.00 89.19 186 THR A O 1
ATOM 1384 N N . ILE A 1 187 ? 2.166 5.878 16.028 1.00 89.44 187 ILE A N 1
ATOM 1385 C CA . ILE A 1 187 ? 3.515 6.300 16.445 1.00 89.44 187 ILE A CA 1
ATOM 1386 C C . ILE A 1 187 ? 3.965 7.563 15.702 1.00 89.44 187 ILE A C 1
ATOM 1388 O O . ILE A 1 187 ? 4.599 8.439 16.293 1.00 89.44 187 ILE A O 1
ATOM 1392 N N . SER A 1 188 ? 3.659 7.658 14.408 1.00 85.75 188 SER A N 1
ATOM 1393 C CA . SER A 1 188 ? 4.108 8.745 13.540 1.00 85.75 188 SER A CA 1
ATOM 1394 C C . SER A 1 188 ? 2.901 9.439 12.902 1.00 85.75 188 SER A C 1
ATOM 1396 O O . SER A 1 188 ? 2.579 9.184 11.743 1.00 85.75 188 SER A O 1
ATOM 1398 N N . PRO A 1 189 ? 2.229 10.354 13.622 1.00 65.94 189 PRO A N 1
ATOM 1399 C CA . PRO A 1 189 ? 1.008 11.006 13.141 1.00 65.94 189 PRO A CA 1
ATOM 1400 C C . PRO A 1 189 ? 1.220 11.957 11.950 1.00 65.94 189 PRO A C 1
ATOM 1402 O O . PRO A 1 189 ? 0.260 12.539 11.472 1.00 65.94 189 PRO A O 1
ATOM 1405 N N . HIS A 1 190 ? 2.456 12.127 11.470 1.00 68.19 190 HIS A N 1
ATOM 1406 C CA . HIS A 1 190 ? 2.766 12.821 10.212 1.00 68.19 190 HIS A CA 1
ATOM 1407 C C . HIS A 1 190 ? 2.678 11.897 8.984 1.00 68.19 190 HIS A C 1
ATOM 1409 O O . HIS A 1 190 ? 2.966 12.315 7.865 1.00 68.19 190 HIS A O 1
ATOM 1415 N N . MET A 1 191 ? 2.338 10.623 9.192 1.00 76.56 191 MET A N 1
ATOM 1416 C CA . MET A 1 191 ? 2.105 9.631 8.145 1.00 76.56 191 MET A CA 1
ATOM 1417 C C . MET A 1 191 ? 0.658 9.715 7.654 1.00 76.56 191 MET A C 1
ATOM 1419 O O . MET A 1 191 ? -0.092 8.744 7.789 1.00 76.56 191 MET A O 1
ATOM 1423 N N . ASP A 1 192 ? 0.276 10.867 7.098 1.00 83.69 192 ASP A N 1
ATOM 1424 C CA . ASP A 1 192 ? -1.097 11.158 6.656 1.00 83.69 192 ASP A CA 1
ATOM 1425 C C . ASP A 1 192 ? -1.665 10.010 5.800 1.00 83.69 192 ASP A C 1
ATOM 1427 O O . ASP A 1 192 ? -2.772 9.546 6.036 1.00 83.69 192 ASP A O 1
ATOM 1431 N N . GLU A 1 193 ? -0.841 9.415 4.929 1.00 86.94 193 GLU A N 1
ATOM 1432 C CA . GLU A 1 193 ? -1.242 8.329 4.023 1.00 86.94 193 GLU A CA 1
ATOM 1433 C C . GLU A 1 193 ? -1.724 7.049 4.743 1.00 86.94 193 GLU A C 1
ATOM 1435 O O . GLU A 1 193 ? -2.565 6.322 4.217 1.00 86.94 193 GLU A O 1
ATOM 1440 N N . MET A 1 194 ? -1.195 6.738 5.936 1.00 91.31 194 MET A N 1
ATOM 1441 C CA . MET A 1 194 ? -1.677 5.595 6.731 1.00 91.31 194 MET A CA 1
ATOM 1442 C C . MET A 1 194 ? -2.990 5.928 7.442 1.00 91.31 194 MET A C 1
ATOM 1444 O O . MET A 1 194 ? -3.874 5.076 7.528 1.00 91.31 194 MET A O 1
ATOM 1448 N N . GLY A 1 195 ? -3.122 7.164 7.932 1.00 92.06 195 GLY A N 1
ATOM 1449 C CA . GLY A 1 195 ? -4.371 7.656 8.507 1.00 92.06 195 GLY A CA 1
ATOM 1450 C C . GLY A 1 195 ? -5.495 7.666 7.471 1.00 92.06 195 GLY A C 1
ATOM 1451 O O . GLY A 1 195 ? -6.574 7.144 7.745 1.00 92.06 195 GLY A O 1
ATOM 1452 N N . ASP A 1 196 ? -5.205 8.149 6.263 1.00 92.00 196 ASP A N 1
ATOM 1453 C CA . ASP A 1 196 ? -6.123 8.170 5.124 1.00 92.00 196 ASP A CA 1
ATOM 1454 C C . ASP A 1 196 ? -6.597 6.760 4.757 1.00 92.00 196 ASP A C 1
ATOM 1456 O O . ASP A 1 196 ? -7.795 6.537 4.581 1.00 92.00 196 ASP A O 1
ATOM 1460 N N . LEU A 1 197 ? -5.685 5.779 4.717 1.00 94.50 197 LEU A N 1
ATOM 1461 C CA . LEU A 1 197 ? -6.043 4.376 4.495 1.00 94.50 197 LEU A CA 1
ATOM 1462 C C . LEU A 1 197 ? -6.985 3.855 5.591 1.00 94.50 197 LEU A C 1
ATOM 1464 O O . LEU A 1 197 ? -7.998 3.235 5.276 1.00 94.50 197 LEU A O 1
ATOM 1468 N N . ILE A 1 198 ? -6.687 4.106 6.870 1.00 95.00 198 ILE A N 1
ATOM 1469 C CA . ILE A 1 198 ? -7.549 3.682 7.988 1.00 95.00 198 ILE A CA 1
ATOM 1470 C C . ILE A 1 198 ? -8.943 4.296 7.849 1.00 95.00 198 ILE A C 1
ATOM 1472 O O . ILE A 1 198 ? -9.949 3.587 7.921 1.00 95.00 198 ILE A O 1
ATOM 1476 N N . VAL A 1 199 ? -9.002 5.609 7.627 1.00 91.75 199 VAL A N 1
ATOM 1477 C CA . VAL A 1 199 ? -10.250 6.345 7.432 1.00 91.75 199 VAL A CA 1
ATOM 1478 C C . VAL A 1 199 ? -11.026 5.759 6.260 1.00 91.75 199 VAL A C 1
ATOM 1480 O O . VAL A 1 199 ? -12.208 5.463 6.404 1.00 91.75 199 VAL A O 1
ATOM 1483 N N . GLN A 1 200 ? -10.372 5.504 5.132 1.00 91.44 200 GLN A N 1
ATOM 1484 C CA . GLN A 1 200 ? -10.997 4.917 3.955 1.00 91.44 200 GLN A CA 1
ATOM 1485 C C . GLN A 1 200 ? -11.556 3.514 4.2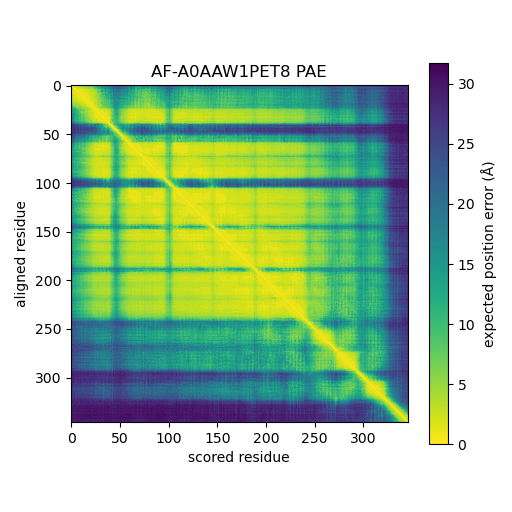13 1.00 91.44 200 GLN A C 1
ATOM 1487 O O . GLN A 1 200 ? -12.703 3.238 3.855 1.00 91.44 200 GLN A O 1
ATOM 1492 N N . LEU A 1 201 ? -10.794 2.632 4.864 1.00 93.12 201 LEU A N 1
ATOM 1493 C CA . LEU A 1 201 ? -11.256 1.287 5.220 1.00 93.12 201 LEU A CA 1
ATOM 1494 C C . LEU A 1 201 ? -12.532 1.339 6.070 1.00 93.12 201 LEU A C 1
ATOM 1496 O O . LEU A 1 201 ? -13.456 0.554 5.856 1.00 93.12 201 LEU A O 1
ATOM 1500 N N . VAL A 1 202 ? -12.629 2.292 6.996 1.00 90.25 202 VAL A N 1
ATOM 1501 C CA . VAL A 1 202 ? -13.801 2.433 7.866 1.00 90.25 202 VAL A CA 1
ATOM 1502 C C . VAL A 1 202 ? -14.964 3.137 7.167 1.00 90.25 202 VAL A C 1
ATOM 1504 O O . VAL A 1 202 ? -16.070 2.601 7.118 1.00 90.25 202 VAL A O 1
ATOM 1507 N N . VAL A 1 203 ? -14.730 4.337 6.639 1.00 83.88 203 VAL A N 1
ATOM 1508 C CA . VAL A 1 203 ? -15.765 5.241 6.114 1.00 83.88 203 VAL A CA 1
ATOM 1509 C C . VAL A 1 203 ? -16.317 4.739 4.785 1.00 83.88 203 VAL A C 1
ATOM 1511 O O . VAL A 1 203 ? -17.526 4.772 4.570 1.00 83.88 203 VAL A O 1
ATOM 1514 N N . VAL A 1 204 ? -15.444 4.259 3.895 1.00 86.19 204 VAL A N 1
ATOM 1515 C CA . VAL A 1 204 ? -15.834 3.819 2.549 1.00 86.19 204 VAL A CA 1
ATOM 1516 C C . VAL A 1 204 ? -16.180 2.333 2.540 1.00 86.19 204 VAL A C 1
ATOM 1518 O O . VAL A 1 204 ? -17.180 1.947 1.939 1.00 86.19 204 VAL A O 1
ATOM 1521 N N . HIS A 1 205 ? -15.386 1.497 3.217 1.00 88.06 205 HIS A N 1
ATOM 1522 C CA . HIS A 1 205 ? -15.528 0.036 3.140 1.00 88.06 205 HIS A CA 1
ATOM 1523 C C . HIS A 1 205 ? -16.208 -0.615 4.356 1.00 88.06 205 HIS A C 1
ATOM 1525 O O . HIS A 1 205 ? -16.388 -1.836 4.357 1.00 88.06 205 HIS A O 1
ATOM 1531 N N . GLY A 1 206 ? -16.594 0.159 5.379 1.00 86.06 206 GLY A N 1
ATOM 1532 C CA . GLY A 1 206 ? -17.316 -0.346 6.553 1.00 86.06 206 GLY A CA 1
ATOM 1533 C C . GLY A 1 206 ? -16.499 -1.282 7.453 1.00 86.06 206 GLY A C 1
ATOM 1534 O O . GLY A 1 206 ? -17.076 -2.080 8.184 1.00 86.06 206 GLY A O 1
ATOM 1535 N N . GLN A 1 207 ? -15.165 -1.225 7.404 1.00 92.00 207 GLN A N 1
ATOM 1536 C CA . GLN A 1 207 ? -14.274 -2.193 8.063 1.00 92.00 207 GLN A CA 1
ATOM 1537 C C . GLN A 1 207 ? -13.882 -1.809 9.501 1.00 92.00 207 GLN A C 1
ATOM 1539 O O . GLN A 1 207 ? -12.777 -2.115 9.952 1.00 92.00 207 GLN A O 1
ATOM 1544 N N . LEU A 1 208 ? -14.768 -1.139 10.248 1.00 89.19 208 LEU A N 1
ATOM 1545 C CA . LEU A 1 208 ? -14.451 -0.685 11.607 1.00 89.19 208 LEU A CA 1
ATOM 1546 C C . LEU A 1 208 ? -14.047 -1.836 12.536 1.00 89.19 208 LEU A C 1
ATOM 1548 O O . LEU A 1 208 ? -13.073 -1.705 13.271 1.00 89.19 208 LEU A O 1
ATOM 1552 N N . GLU A 1 209 ? -14.767 -2.959 12.505 1.00 89.81 209 GLU A N 1
ATOM 1553 C CA . GLU A 1 209 ? -14.462 -4.105 13.374 1.00 89.81 209 GLU A CA 1
ATOM 1554 C C . GLU A 1 209 ? -13.052 -4.641 13.138 1.00 89.81 209 GLU A C 1
ATOM 1556 O O . GLU A 1 209 ? -12.312 -4.862 14.093 1.00 89.81 209 GLU A O 1
ATOM 1561 N N . ALA A 1 210 ? -12.662 -4.803 11.871 1.00 94.44 210 ALA A N 1
ATOM 1562 C CA . ALA A 1 210 ? -11.342 -5.298 11.507 1.00 94.44 210 ALA A CA 1
ATOM 1563 C C . ALA A 1 210 ? -10.236 -4.328 11.939 1.00 94.44 210 ALA A C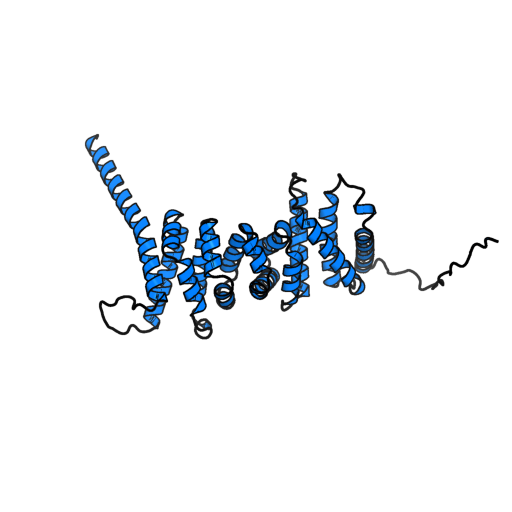 1
ATOM 1565 O O . ALA A 1 210 ? -9.226 -4.756 12.496 1.00 94.44 210 ALA A O 1
ATOM 1566 N N . VAL A 1 211 ? -10.441 -3.020 11.752 1.00 95.00 211 VAL A N 1
ATOM 1567 C CA . VAL A 1 211 ? -9.496 -1.991 12.212 1.00 95.00 211 VAL A CA 1
ATOM 1568 C C . VAL A 1 211 ? -9.378 -1.998 13.740 1.00 95.00 211 VAL A C 1
ATOM 1570 O O . VAL A 1 211 ? -8.271 -1.939 14.270 1.00 95.00 211 VAL A O 1
ATOM 1573 N N . MET A 1 212 ? -10.486 -2.134 14.472 1.00 92.50 212 MET A N 1
ATOM 1574 C CA . MET A 1 212 ? -10.458 -2.191 15.938 1.00 92.50 212 MET A CA 1
ATOM 1575 C C . MET A 1 212 ? -9.810 -3.481 16.458 1.00 92.50 212 MET A C 1
ATOM 1577 O O . MET A 1 212 ? -9.050 -3.429 17.424 1.00 92.50 212 MET A O 1
ATOM 1581 N N . ALA A 1 213 ? -10.036 -4.616 15.793 1.00 93.19 213 ALA A N 1
ATOM 1582 C CA . ALA A 1 213 ? -9.336 -5.866 16.085 1.00 93.19 213 ALA A CA 1
ATOM 1583 C C . ALA A 1 213 ? -7.827 -5.755 15.798 1.00 93.19 213 ALA A C 1
ATOM 1585 O O . ALA A 1 213 ? -7.005 -6.301 16.537 1.00 93.19 213 ALA A O 1
ATOM 1586 N N . ALA A 1 214 ? -7.444 -5.003 14.763 1.00 95.62 214 ALA A N 1
ATOM 1587 C CA . ALA A 1 214 ? -6.047 -4.722 14.472 1.00 95.62 214 ALA A CA 1
ATOM 1588 C C . ALA A 1 214 ? -5.396 -3.869 15.570 1.00 95.62 214 ALA A C 1
ATOM 1590 O O . ALA A 1 214 ? -4.287 -4.209 15.987 1.00 95.62 214 ALA A O 1
ATOM 1591 N N . CYS A 1 215 ? -6.098 -2.853 16.100 1.00 93.75 215 CYS A N 1
ATOM 1592 C CA . CYS A 1 215 ? -5.658 -2.091 17.276 1.00 93.75 215 CYS A CA 1
ATOM 1593 C C . CYS A 1 215 ? -5.391 -3.004 18.480 1.00 93.75 215 CYS A C 1
ATOM 1595 O O . CYS A 1 215 ? -4.439 -2.783 19.221 1.00 93.75 215 CYS A O 1
ATOM 1597 N N . ASP A 1 216 ? -6.213 -4.036 18.679 1.00 93.56 216 ASP A N 1
ATOM 1598 C CA . ASP A 1 216 ? -6.072 -4.971 19.805 1.00 93.56 216 ASP A CA 1
ATOM 1599 C C . ASP A 1 216 ? -4.827 -5.845 19.732 1.00 93.56 216 ASP A C 1
ATOM 1601 O O . ASP A 1 216 ? -4.384 -6.375 20.751 1.00 93.56 216 ASP A O 1
ATOM 1605 N N . SER A 1 217 ? -4.246 -5.954 18.541 1.00 93.75 217 SER A N 1
ATOM 1606 C CA . SER A 1 217 ? -3.002 -6.680 18.309 1.00 93.75 217 SER A CA 1
ATOM 1607 C C . SER A 1 217 ? -1.762 -5.773 18.370 1.00 93.75 217 SER A C 1
ATOM 1609 O O . SER A 1 217 ? -0.645 -6.283 18.308 1.00 93.75 217 SER A O 1
ATOM 1611 N N . CYS A 1 218 ? -1.928 -4.449 18.491 1.00 92.75 218 CYS A N 1
ATOM 1612 C CA . CYS A 1 218 ? -0.824 -3.495 18.628 1.00 92.75 218 CYS A CA 1
ATOM 1613 C C . CYS A 1 218 ? -0.231 -3.510 20.049 1.00 92.75 218 CYS A C 1
ATOM 1615 O O . CYS A 1 218 ? -0.915 -3.843 21.019 1.00 92.75 218 CYS A O 1
ATOM 1617 N N . ALA A 1 219 ? 1.030 -3.078 20.192 1.00 93.06 219 ALA A N 1
ATOM 1618 C CA . ALA A 1 219 ? 1.712 -3.040 21.490 1.00 93.06 219 ALA A CA 1
ATOM 1619 C C . ALA A 1 219 ? 1.018 -2.118 22.513 1.00 93.06 219 ALA A C 1
ATOM 1621 O O . ALA A 1 219 ? 0.921 -2.463 23.691 1.00 93.06 219 ALA A O 1
ATOM 1622 N N . ASP A 1 220 ? 0.509 -0.969 22.057 1.00 92.12 220 ASP A N 1
ATOM 1623 C CA . ASP A 1 220 ? -0.357 -0.076 22.832 1.00 92.12 220 ASP A CA 1
ATOM 1624 C C . ASP A 1 220 ? -1.743 -0.009 22.176 1.00 92.12 220 ASP A C 1
ATOM 1626 O O . ASP A 1 220 ? -2.058 0.882 21.374 1.00 92.12 220 ASP A O 1
ATOM 1630 N N . SER A 1 221 ? -2.573 -1.005 22.488 1.00 90.56 221 SER A N 1
ATOM 1631 C CA . SER A 1 221 ? -3.913 -1.133 21.912 1.00 90.56 221 SER A CA 1
ATOM 1632 C C . SER A 1 221 ? -4.828 0.039 22.269 1.00 90.56 221 SER A C 1
ATOM 1634 O O . SER A 1 221 ? -5.659 0.452 21.457 1.00 90.56 221 SER A O 1
ATOM 1636 N N . GLN A 1 222 ? -4.655 0.640 23.450 1.00 87.25 222 GLN A N 1
ATOM 1637 C CA . GLN A 1 222 ? -5.468 1.770 23.886 1.00 87.25 222 GLN A CA 1
ATOM 1638 C C . GLN A 1 222 ? -5.106 3.052 23.130 1.00 87.25 222 GLN A C 1
ATOM 1640 O O . GLN A 1 222 ? -6.014 3.742 22.655 1.00 87.25 222 GLN A O 1
ATOM 1645 N N . ALA A 1 223 ? -3.813 3.364 22.986 1.00 88.25 223 ALA A N 1
ATOM 1646 C CA . ALA A 1 223 ? -3.369 4.506 22.188 1.00 88.25 223 ALA A CA 1
ATOM 1647 C C . ALA A 1 223 ? -3.777 4.358 20.716 1.00 88.25 223 ALA A C 1
ATOM 1649 O O . ALA A 1 223 ? -4.249 5.325 20.115 1.00 88.25 223 ALA A O 1
ATOM 1650 N N . SER A 1 224 ? -3.680 3.141 20.175 1.00 90.81 224 SER A N 1
ATOM 1651 C CA . SER A 1 224 ? -4.064 2.829 18.794 1.00 90.81 224 SER A CA 1
ATOM 1652 C C . SER A 1 224 ? -5.561 3.039 18.554 1.00 90.81 224 SER A C 1
ATOM 1654 O O . SER A 1 224 ? -5.948 3.789 17.659 1.00 90.81 224 SER A O 1
ATOM 1656 N N . ARG A 1 225 ? -6.426 2.484 19.421 1.00 88.31 225 ARG A N 1
ATOM 1657 C CA . ARG A 1 225 ? -7.883 2.718 19.363 1.00 88.31 225 ARG A CA 1
ATOM 1658 C C . ARG A 1 225 ? -8.217 4.208 19.437 1.00 88.31 225 ARG A C 1
ATOM 1660 O O . ARG A 1 225 ? -9.018 4.705 18.652 1.00 88.31 225 ARG A O 1
ATOM 1667 N N . LEU A 1 226 ? -7.593 4.934 20.365 1.00 83.62 226 LEU A N 1
ATOM 1668 C CA . LEU A 1 226 ? -7.770 6.380 20.512 1.00 83.62 226 LEU A CA 1
ATOM 1669 C C . LEU A 1 226 ? -7.401 7.156 19.253 1.00 83.62 226 LEU A C 1
ATOM 1671 O O . LEU A 1 226 ? -8.112 8.081 18.864 1.00 83.62 226 LEU A O 1
ATOM 1675 N N . HIS A 1 227 ? -6.269 6.808 18.652 1.00 88.12 227 HIS A N 1
ATOM 1676 C CA . HIS A 1 227 ? -5.788 7.442 17.440 1.00 88.12 227 HIS A CA 1
ATOM 1677 C C . HIS A 1 227 ? -6.759 7.212 16.275 1.00 88.12 227 HIS A C 1
ATOM 1679 O O . HIS A 1 227 ? -7.191 8.189 15.664 1.00 88.12 227 HIS A O 1
ATOM 1685 N N . VAL A 1 228 ? -7.200 5.968 16.049 1.00 89.00 228 VAL A N 1
ATOM 1686 C CA . VAL A 1 228 ? -8.211 5.642 15.027 1.00 89.00 228 VAL A CA 1
ATOM 1687 C C . VAL A 1 228 ? -9.496 6.445 15.242 1.00 89.00 228 VAL A C 1
ATOM 1689 O O . VAL A 1 228 ? -9.993 7.075 14.314 1.00 89.00 228 VAL A O 1
ATOM 1692 N N . LEU A 1 229 ? -10.014 6.504 16.471 1.00 84.56 229 LEU A N 1
ATOM 1693 C CA . LEU A 1 229 ? -11.227 7.270 16.778 1.00 84.56 229 LEU A CA 1
ATOM 1694 C C . LEU A 1 229 ? -11.064 8.775 16.520 1.00 84.56 229 LEU A C 1
ATOM 1696 O O . LEU A 1 229 ? -12.001 9.420 16.053 1.00 84.56 229 LEU A O 1
ATOM 1700 N N . ARG A 1 230 ? -9.881 9.342 16.792 1.00 83.38 230 ARG A N 1
ATOM 1701 C CA . ARG A 1 230 ? -9.580 10.746 16.472 1.00 83.38 230 ARG A CA 1
ATOM 1702 C C . ARG A 1 230 ? -9.557 10.992 14.967 1.00 83.38 230 ARG A C 1
ATOM 1704 O O . ARG A 1 230 ? -10.143 11.982 14.540 1.00 83.38 230 ARG A O 1
ATOM 1711 N N . LEU A 1 231 ? -8.934 10.105 14.187 1.00 87.19 231 LEU A N 1
ATOM 1712 C CA . LEU A 1 231 ? -8.934 10.194 12.722 1.00 87.19 231 LEU A CA 1
ATOM 1713 C C . LEU A 1 231 ? -10.366 10.184 12.172 1.00 87.19 231 LEU A C 1
ATOM 1715 O O . LEU A 1 231 ? -10.735 11.050 11.384 1.00 87.19 231 LEU A O 1
ATOM 1719 N N . LEU A 1 232 ? -11.206 9.262 12.655 1.00 84.88 232 LEU A N 1
ATOM 1720 C CA . LEU A 1 232 ? -12.609 9.179 12.242 1.00 84.88 232 LEU A CA 1
ATOM 1721 C C . LEU A 1 232 ? -13.411 10.425 12.640 1.00 84.88 232 LEU A C 1
ATOM 1723 O O . LEU A 1 232 ? -14.198 10.921 11.838 1.00 84.88 232 LEU A O 1
ATOM 1727 N N . SER A 1 233 ? -13.199 10.959 13.849 1.00 78.06 233 SER A N 1
ATOM 1728 C CA . SER A 1 233 ? -13.843 12.203 14.303 1.00 78.06 233 SER A CA 1
ATOM 1729 C C . SER A 1 233 ? -13.493 13.383 13.400 1.00 78.06 233 SER A C 1
ATOM 1731 O O . SER A 1 233 ? -14.374 14.138 12.975 1.00 78.06 233 SER A O 1
ATOM 1733 N N . GLN A 1 234 ? -12.209 13.512 13.057 1.00 82.75 234 GLN A N 1
ATOM 1734 C CA . GLN A 1 234 ? -11.721 14.556 12.164 1.00 82.75 234 GLN A CA 1
ATOM 1735 C C . GLN A 1 234 ? -12.322 14.424 10.767 1.00 82.75 234 GLN A C 1
ATOM 1737 O O . GLN A 1 234 ? -12.834 15.416 10.249 1.00 82.75 234 GLN A O 1
ATOM 1742 N N . GLU A 1 235 ? -12.316 13.225 10.180 1.00 83.88 235 GLU A N 1
ATOM 1743 C CA . GLU A 1 235 ? -12.866 13.033 8.838 1.00 83.88 235 GLU A CA 1
ATOM 1744 C C . GLU A 1 235 ? -14.367 13.319 8.810 1.00 83.88 235 GLU A C 1
ATOM 1746 O O . GLU A 1 235 ? -14.834 14.089 7.979 1.00 83.88 235 GLU A O 1
ATOM 1751 N N . ILE A 1 236 ? -15.142 12.774 9.749 1.00 74.69 236 ILE A N 1
ATOM 1752 C CA . ILE A 1 236 ? -16.598 12.968 9.773 1.00 74.69 236 ILE A CA 1
ATOM 1753 C C . ILE A 1 236 ? -16.952 14.449 9.945 1.00 74.69 236 ILE A C 1
ATOM 1755 O O . ILE A 1 236 ? -17.864 14.939 9.274 1.00 74.69 236 ILE A O 1
ATOM 1759 N N . SER A 1 237 ? -16.194 15.179 10.770 1.00 74.81 237 SER A N 1
ATOM 1760 C CA . SER A 1 237 ? -16.339 16.632 10.908 1.00 74.81 237 SER A CA 1
ATOM 1761 C C . SER A 1 237 ? -16.072 17.356 9.582 1.00 74.81 237 SER A C 1
ATOM 1763 O O . SER A 1 237 ? -16.844 18.228 9.191 1.00 74.81 237 SER A O 1
ATOM 1765 N N . GLN A 1 238 ? -15.031 16.954 8.845 1.00 79.38 238 GLN A N 1
ATOM 1766 C CA . GLN A 1 238 ? -14.702 17.532 7.538 1.00 79.38 238 GLN A CA 1
ATOM 1767 C C . GLN A 1 238 ? -15.725 17.194 6.454 1.00 79.38 238 GLN A C 1
ATOM 1769 O O . GLN A 1 238 ? -16.034 18.052 5.625 1.00 79.38 238 GLN A O 1
ATOM 1774 N N . ILE A 1 239 ? -16.256 15.966 6.430 1.00 70.62 239 ILE A N 1
ATOM 1775 C CA . ILE A 1 239 ? -17.351 15.624 5.519 1.00 70.62 239 ILE A CA 1
ATOM 1776 C C . ILE A 1 239 ? -18.533 16.529 5.869 1.00 70.62 239 ILE A C 1
ATOM 1778 O O . ILE A 1 239 ? -19.107 17.080 4.937 1.00 70.62 239 ILE A O 1
ATOM 1782 N N . GLY A 1 240 ? -18.824 16.735 7.167 1.00 66.06 240 GLY A N 1
ATOM 1783 C CA . GLY A 1 240 ? -19.790 17.678 7.760 1.00 66.06 240 GLY A CA 1
ATOM 1784 C C . GLY A 1 240 ? -19.947 18.997 7.009 1.00 66.06 240 GLY A C 1
ATOM 1785 O O . GLY A 1 240 ? -21.044 19.352 6.571 1.00 66.06 240 GLY A O 1
ATOM 1786 N N . ASP A 1 241 ? -18.818 19.667 6.809 1.00 68.50 241 ASP A N 1
ATOM 1787 C CA . ASP A 1 241 ? -18.730 20.986 6.182 1.00 68.50 241 ASP A CA 1
ATOM 1788 C C . ASP A 1 241 ? -18.920 20.966 4.655 1.00 68.50 241 ASP A C 1
ATOM 1790 O O . ASP A 1 241 ? -19.212 21.999 4.037 1.00 68.50 241 ASP A O 1
ATOM 1794 N N . ARG A 1 242 ? -18.776 19.802 4.007 1.00 70.75 242 ARG A N 1
ATOM 1795 C CA . ARG A 1 242 ? -19.038 19.659 2.570 1.00 70.75 242 ARG A CA 1
ATOM 1796 C C . ARG A 1 242 ? -20.552 19.729 2.351 1.00 70.75 242 ARG A C 1
ATOM 1798 O O . ARG A 1 242 ? -21.305 18.924 2.885 1.00 70.75 242 ARG A O 1
ATOM 1805 N N . LYS A 1 243 ? -20.993 20.692 1.532 1.00 58.19 243 LYS A N 1
ATOM 1806 C CA . LYS A 1 243 ? -22.405 21.020 1.224 1.00 58.19 243 LYS A CA 1
ATOM 1807 C C . LYS A 1 243 ? -23.220 19.913 0.528 1.00 58.19 243 LYS A C 1
ATOM 1809 O O . LYS A 1 243 ? -24.300 20.211 0.027 1.00 58.19 243 LYS A O 1
ATOM 1814 N N . ASP A 1 244 ? -22.716 18.687 0.459 1.00 64.75 244 ASP A N 1
ATOM 1815 C CA . ASP A 1 244 ? -23.375 17.574 -0.221 1.00 64.75 244 ASP A CA 1
ATOM 1816 C C . ASP A 1 244 ? -23.831 16.514 0.802 1.00 64.75 244 ASP A C 1
ATOM 1818 O O . ASP A 1 244 ? -23.058 15.610 1.145 1.00 64.75 244 ASP A O 1
ATOM 1822 N N . PRO A 1 245 ? -25.045 16.660 1.367 1.00 55.50 245 PRO A N 1
ATOM 1823 C CA . PRO A 1 245 ? -25.566 15.773 2.406 1.00 55.50 245 PRO A CA 1
ATOM 1824 C C . PRO A 1 245 ? -25.844 14.346 1.906 1.00 55.50 245 PRO A C 1
ATOM 1826 O O . PRO A 1 245 ? -25.847 13.426 2.717 1.00 55.50 245 PRO A O 1
ATOM 1829 N N . ASP A 1 246 ? -25.984 14.138 0.593 1.00 60.22 246 ASP A N 1
ATOM 1830 C CA . ASP A 1 246 ? -26.275 12.823 0.001 1.00 60.22 246 ASP A CA 1
ATOM 1831 C C . ASP A 1 246 ? -25.013 11.953 -0.181 1.00 60.22 246 ASP A C 1
ATOM 1833 O O . ASP A 1 246 ? -25.081 10.820 -0.660 1.00 60.22 246 ASP A O 1
ATOM 1837 N N . SER A 1 247 ? -23.837 12.469 0.194 1.00 58.75 247 SER A N 1
ATOM 1838 C CA . SER A 1 247 ? -22.541 11.824 -0.058 1.00 58.75 247 SER A CA 1
ATOM 1839 C C . SER A 1 247 ? -22.091 10.823 1.011 1.00 58.75 247 SER A C 1
ATOM 1841 O O . SER A 1 247 ? -21.034 10.207 0.853 1.00 58.75 247 SER A O 1
ATOM 1843 N N . LEU A 1 248 ? -22.852 10.640 2.097 1.00 60.16 248 LEU A N 1
ATOM 1844 C CA . LEU A 1 248 ? -22.472 9.696 3.145 1.00 60.16 248 LEU A CA 1
ATOM 1845 C C . LEU A 1 248 ? -22.763 8.248 2.712 1.00 60.16 248 LEU A C 1
ATOM 1847 O O . LEU A 1 248 ? -23.916 7.910 2.438 1.00 60.16 248 LEU A O 1
ATOM 1851 N N . PRO A 1 249 ? -21.752 7.359 2.667 1.00 63.72 249 PRO A N 1
ATOM 1852 C CA . PRO A 1 249 ? -21.978 5.958 2.338 1.00 63.72 249 PRO A CA 1
ATOM 1853 C C . PRO A 1 249 ? -22.863 5.300 3.402 1.00 63.72 249 PRO A C 1
ATOM 1855 O O . PRO A 1 249 ? -22.578 5.418 4.592 1.00 63.72 249 PRO A O 1
ATOM 1858 N N . GLY A 1 250 ? -23.875 4.522 2.999 1.00 64.50 250 GLY A N 1
ATOM 1859 C CA . GLY A 1 250 ? -24.742 3.775 3.933 1.00 64.50 250 GLY A CA 1
ATOM 1860 C C . GLY A 1 250 ? -23.996 2.788 4.851 1.00 64.50 250 GLY A C 1
ATOM 1861 O O . GLY A 1 250 ? -24.548 2.298 5.829 1.00 64.50 250 GLY A O 1
ATOM 1862 N N . HIS A 1 251 ? -22.717 2.517 4.577 1.00 65.25 251 HIS A N 1
ATOM 1863 C CA . HIS A 1 251 ? -21.831 1.741 5.446 1.00 65.25 251 HIS A CA 1
ATOM 1864 C C . HIS A 1 251 ? -21.452 2.470 6.744 1.00 65.25 251 HIS A C 1
ATOM 1866 O O . HIS A 1 251 ? -21.017 1.823 7.700 1.00 65.25 251 HIS A O 1
ATOM 1872 N N . LEU A 1 252 ? -21.633 3.795 6.814 1.00 66.00 252 LEU A N 1
ATOM 1873 C CA . LEU A 1 252 ? -21.305 4.557 8.014 1.00 66.00 252 LEU A CA 1
ATOM 1874 C C . LEU A 1 252 ? -22.261 4.252 9.175 1.00 66.00 252 LEU A C 1
ATOM 1876 O O . LEU A 1 252 ? -21.808 4.202 10.315 1.00 66.00 252 LEU A O 1
ATOM 1880 N N . ASP A 1 253 ? -23.530 3.939 8.896 1.00 63.56 253 ASP A N 1
ATOM 1881 C CA . ASP A 1 253 ? -24.518 3.553 9.917 1.00 63.56 253 ASP A CA 1
ATOM 1882 C C . ASP A 1 253 ? -24.093 2.295 10.683 1.00 63.56 253 ASP A C 1
ATOM 1884 O O . ASP A 1 253 ? -24.206 2.218 11.909 1.00 63.56 253 ASP A O 1
ATOM 1888 N N . GLN A 1 254 ? -23.533 1.309 9.978 1.00 66.00 254 GLN A N 1
ATOM 1889 C CA . GLN A 1 254 ? -23.048 0.078 10.601 1.00 66.00 254 GLN A CA 1
ATOM 1890 C C . GLN A 1 254 ? -21.828 0.347 11.497 1.00 66.00 254 GLN A C 1
ATOM 1892 O O . GLN A 1 254 ? -21.747 -0.169 12.614 1.00 66.00 254 GLN A O 1
ATOM 1897 N N . SER A 1 255 ? -20.922 1.224 11.054 1.00 65.62 255 SER A N 1
ATOM 1898 C CA . SER A 1 255 ? -19.773 1.679 11.847 1.00 65.62 255 SER A CA 1
ATOM 1899 C C . SER A 1 255 ? -20.204 2.479 13.086 1.00 65.62 255 SER A C 1
ATOM 1901 O O . SER A 1 255 ? -19.656 2.292 14.170 1.00 65.62 255 SER A O 1
ATOM 1903 N N . VAL A 1 256 ? -21.234 3.318 12.966 1.00 63.84 256 VAL A N 1
ATOM 1904 C CA . VAL A 1 256 ? -21.846 4.094 14.061 1.00 63.84 256 VAL A CA 1
ATOM 1905 C C . VAL A 1 256 ? -22.466 3.178 15.114 1.00 63.84 256 VAL A C 1
ATOM 1907 O O . VAL A 1 256 ? -22.245 3.381 16.310 1.00 63.84 256 VAL A O 1
ATOM 1910 N N . HIS A 1 257 ? -23.192 2.135 14.702 1.00 63.81 257 HIS A N 1
ATOM 1911 C CA . HIS A 1 257 ? -23.744 1.149 15.633 1.00 63.81 257 HIS A CA 1
ATOM 1912 C C . HIS A 1 257 ? -22.653 0.412 16.414 1.00 63.81 257 HIS A C 1
ATOM 1914 O O . HIS A 1 257 ? -22.787 0.234 17.628 1.00 63.81 257 HIS A O 1
ATOM 1920 N N . HIS A 1 258 ? -21.553 0.050 15.753 1.00 65.19 258 HIS A N 1
ATOM 1921 C CA . HIS A 1 258 ? -20.407 -0.584 16.405 1.00 65.19 258 HIS A CA 1
ATOM 1922 C C . HIS A 1 258 ? -19.673 0.342 17.365 1.00 65.19 258 HIS A C 1
ATOM 1924 O O . HIS A 1 258 ? -19.342 -0.079 18.475 1.00 65.19 258 HIS A O 1
ATOM 1930 N N . LEU A 1 259 ? -19.487 1.614 17.001 1.00 65.75 259 LEU A N 1
ATOM 1931 C CA . LEU A 1 259 ? -18.962 2.625 17.922 1.00 65.75 259 LEU A CA 1
ATOM 1932 C C . LEU A 1 259 ? -19.859 2.764 19.151 1.00 65.75 259 LEU A C 1
ATOM 1934 O O . LEU A 1 259 ? -19.371 2.682 20.276 1.00 65.75 259 LEU A O 1
ATOM 1938 N N . ALA A 1 260 ? -21.172 2.904 18.961 1.00 62.12 260 ALA A N 1
ATOM 1939 C CA . ALA A 1 260 ? -22.120 3.044 20.060 1.00 62.12 260 ALA A CA 1
ATOM 1940 C C . ALA A 1 260 ? -22.131 1.811 20.984 1.00 62.12 260 ALA A C 1
ATOM 1942 O O . ALA A 1 260 ? -22.104 1.961 22.208 1.00 62.12 260 ALA A O 1
ATOM 1943 N N . ALA A 1 261 ? -22.114 0.598 20.420 1.00 66.50 261 ALA A N 1
ATOM 1944 C CA . ALA A 1 261 ? -22.042 -0.647 21.184 1.00 66.50 261 ALA A CA 1
ATOM 1945 C C . ALA A 1 261 ? -20.719 -0.764 21.962 1.00 66.50 261 ALA A C 1
ATOM 1947 O O . ALA A 1 261 ? -20.721 -1.075 23.156 1.00 66.50 261 ALA A O 1
ATOM 1948 N N . GLY A 1 262 ? -19.592 -0.440 21.321 1.00 63.97 262 GLY A N 1
ATOM 1949 C CA . GLY A 1 262 ? -18.276 -0.417 21.956 1.00 63.97 262 GLY A CA 1
ATOM 1950 C C . GLY A 1 262 ? -18.189 0.609 23.089 1.00 63.97 262 GLY A C 1
ATOM 1951 O O . GLY A 1 262 ? -17.664 0.309 24.162 1.00 63.97 262 GLY A O 1
ATOM 1952 N N . MET A 1 263 ? -18.758 1.803 22.912 1.00 63.72 263 MET A N 1
ATOM 1953 C CA . MET A 1 263 ? -18.817 2.813 23.971 1.00 63.72 263 MET A CA 1
ATOM 1954 C C . MET A 1 263 ? -19.652 2.342 25.166 1.00 63.72 263 MET A C 1
ATOM 1956 O O . MET A 1 263 ? -19.237 2.540 26.306 1.00 63.72 263 MET A O 1
ATOM 1960 N N . GLN A 1 264 ? -20.797 1.689 24.937 1.00 62.06 264 GLN A N 1
ATOM 1961 C CA . GLN A 1 264 ? -21.638 1.158 26.018 1.00 62.06 264 GLN A CA 1
ATOM 1962 C C . GLN A 1 264 ? -20.920 0.098 26.858 1.00 62.06 264 GLN A C 1
ATOM 1964 O O . GLN A 1 264 ? -21.056 0.093 28.081 1.00 62.06 264 GLN A O 1
ATOM 1969 N N . GLN A 1 265 ? -20.132 -0.773 26.224 1.00 64.44 265 GLN A N 1
ATOM 1970 C CA . GLN A 1 265 ? -19.371 -1.808 26.928 1.00 64.44 265 GLN A CA 1
ATOM 1971 C C . GLN A 1 265 ? -18.219 -1.229 27.765 1.00 64.44 265 GLN A C 1
ATOM 1973 O O . GLN A 1 265 ? -17.912 -1.757 28.832 1.00 64.44 265 GLN A O 1
ATOM 1978 N N . ASN A 1 266 ? -17.606 -0.130 27.312 1.00 59.81 266 ASN A N 1
ATOM 1979 C CA . ASN A 1 266 ? -16.437 0.476 27.961 1.00 59.81 266 ASN A CA 1
ATOM 1980 C C . ASN A 1 266 ? -16.780 1.617 28.941 1.00 59.81 266 ASN A C 1
ATOM 1982 O O . ASN A 1 266 ? -15.953 1.986 29.779 1.00 59.81 266 ASN A O 1
ATOM 1986 N N . LEU A 1 267 ? -18.009 2.140 28.891 1.00 60.94 267 LEU A N 1
ATOM 1987 C CA . LEU A 1 267 ? -18.552 3.159 29.800 1.00 60.94 267 LEU A CA 1
ATOM 1988 C C . LEU A 1 267 ? -18.259 2.897 31.293 1.00 60.94 267 LEU A C 1
ATOM 1990 O O . LEU A 1 267 ? -17.821 3.824 31.976 1.00 60.94 267 LEU A O 1
ATOM 1994 N N . PRO A 1 268 ? -18.456 1.669 31.825 1.00 59.28 268 PRO A N 1
ATOM 1995 C CA . PRO A 1 268 ? -18.286 1.396 33.254 1.00 59.28 268 PRO A CA 1
ATOM 1996 C C . PRO A 1 268 ? -16.833 1.497 33.735 1.00 59.28 268 PRO A C 1
ATOM 1998 O O . PRO A 1 268 ? -16.592 1.574 34.937 1.00 59.28 268 PRO A O 1
ATOM 2001 N N . GLN A 1 269 ? -15.867 1.466 32.813 1.00 60.25 269 GLN A N 1
ATOM 2002 C CA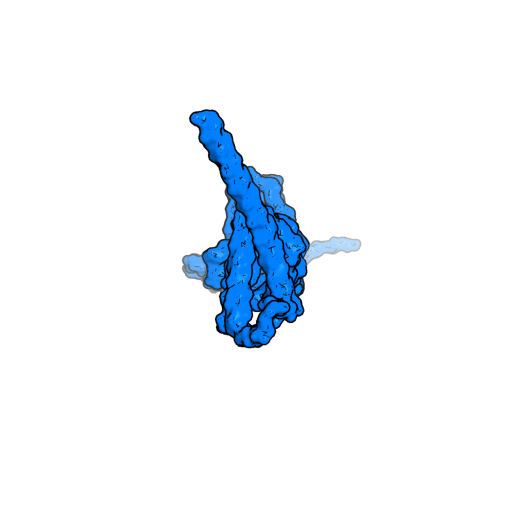 . GLN A 1 269 ? -14.434 1.448 33.116 1.00 60.25 269 GLN A CA 1
ATOM 2003 C C . GLN A 1 269 ? -13.779 2.832 32.979 1.00 60.25 269 GLN A C 1
ATOM 2005 O O . GLN A 1 269 ? -12.599 2.995 33.287 1.00 60.25 269 GLN A O 1
ATOM 2010 N N . CYS A 1 270 ? -14.527 3.845 32.533 1.00 58.06 270 CYS A N 1
ATOM 2011 C CA . CYS A 1 270 ? -13.988 5.176 32.282 1.00 58.06 270 CYS A CA 1
ATOM 2012 C C . CYS A 1 270 ? -13.889 6.003 33.568 1.00 58.06 270 CYS A C 1
ATOM 2014 O O . CYS A 1 270 ? -14.887 6.477 34.108 1.00 58.06 270 CYS A O 1
ATOM 2016 N N . THR A 1 271 ? -12.663 6.244 34.030 1.00 67.62 271 THR A N 1
ATOM 2017 C CA . THR A 1 271 ? -12.370 7.269 35.039 1.00 67.62 271 THR A CA 1
ATOM 2018 C C . THR A 1 271 ? -12.045 8.600 34.360 1.00 67.62 271 THR A C 1
ATOM 2020 O O . THR A 1 271 ? -11.493 8.638 33.257 1.00 67.62 271 THR A O 1
ATOM 2023 N N . ALA A 1 272 ? -12.411 9.721 34.985 1.00 68.38 272 ALA A N 1
ATOM 2024 C CA . ALA A 1 272 ? -12.172 11.046 34.414 1.00 68.38 272 ALA A CA 1
ATOM 2025 C C . ALA A 1 272 ? -10.670 11.298 34.191 1.00 68.38 272 ALA A C 1
ATOM 2027 O O . ALA A 1 272 ? -9.853 11.019 35.065 1.00 68.38 272 ALA A O 1
ATOM 2028 N N . GLY A 1 273 ? -10.314 11.820 33.012 1.00 68.38 273 GLY A N 1
ATOM 2029 C CA . GLY A 1 273 ? -8.917 12.046 32.618 1.00 68.38 273 GLY A CA 1
ATOM 2030 C C . GLY A 1 273 ? -8.162 10.788 32.174 1.00 68.38 273 GLY A C 1
ATOM 2031 O O . GLY A 1 273 ? -6.984 10.887 31.845 1.00 68.38 273 GLY A O 1
ATOM 2032 N N . SER A 1 274 ? -8.817 9.623 32.142 1.00 71.75 274 SER A N 1
ATOM 2033 C CA . SER A 1 274 ? -8.236 8.424 31.541 1.00 71.75 274 SER A CA 1
ATOM 2034 C C . SER A 1 274 ? -8.275 8.493 30.008 1.00 71.75 274 SER A C 1
ATOM 2036 O O . SER A 1 274 ? -9.183 9.113 29.443 1.00 71.75 274 SER A O 1
ATOM 2038 N N . PRO A 1 275 ? -7.371 7.784 29.311 1.00 65.19 275 PRO A N 1
ATOM 2039 C CA . PRO A 1 275 ? -7.435 7.687 27.858 1.00 65.19 275 PRO A CA 1
ATOM 2040 C C . PRO A 1 275 ? -8.739 7.010 27.383 1.00 65.19 275 PRO A C 1
ATOM 2042 O O . PRO A 1 275 ? -9.228 7.290 26.295 1.00 65.19 275 PRO A O 1
ATOM 2045 N N . ALA A 1 276 ? -9.373 6.175 28.216 1.00 63.12 276 ALA A N 1
ATOM 2046 C CA . ALA A 1 276 ? -10.686 5.602 27.923 1.00 63.12 276 ALA A CA 1
ATOM 2047 C C . ALA A 1 276 ? -11.787 6.678 27.865 1.00 63.12 276 ALA A C 1
ATOM 2049 O O . ALA A 1 276 ? -12.614 6.655 26.958 1.00 63.12 276 ALA A O 1
ATOM 2050 N N . ALA A 1 277 ? -11.758 7.664 28.770 1.00 65.56 277 ALA A N 1
ATOM 2051 C CA . ALA A 1 277 ? -12.691 8.789 28.740 1.00 65.56 277 ALA A CA 1
ATOM 2052 C C . ALA A 1 277 ? -12.492 9.677 27.499 1.00 65.56 277 ALA A C 1
ATOM 2054 O O . ALA A 1 277 ? -13.474 10.120 26.909 1.00 65.56 277 ALA A O 1
ATOM 2055 N N . ASP A 1 278 ? -11.246 9.896 27.068 1.00 65.25 278 ASP A N 1
ATOM 2056 C CA . ASP A 1 278 ? -10.957 10.644 25.838 1.00 65.25 278 ASP A CA 1
ATOM 2057 C C . ASP A 1 278 ? -11.415 9.873 24.579 1.00 65.25 278 ASP A C 1
ATOM 2059 O O . ASP A 1 278 ? -11.905 10.483 23.631 1.00 65.25 278 ASP A O 1
ATOM 2063 N N . ALA A 1 279 ? -11.332 8.536 24.578 1.00 63.78 279 ALA A N 1
ATOM 2064 C CA . ALA A 1 279 ? -11.832 7.691 23.485 1.00 63.78 279 ALA A CA 1
ATOM 2065 C C . ALA A 1 279 ? -13.353 7.751 23.393 1.00 63.78 279 ALA A C 1
ATOM 2067 O O . ALA A 1 279 ? -13.919 7.821 22.303 1.00 63.78 279 ALA A O 1
ATOM 2068 N N . LEU A 1 280 ? -14.013 7.758 24.549 1.00 66.19 280 LEU A N 1
ATOM 2069 C CA . LEU A 1 280 ? -15.458 7.884 24.660 1.00 66.19 280 LEU A CA 1
ATOM 2070 C C . LEU A 1 280 ? -15.934 9.278 24.246 1.00 66.19 280 LEU A C 1
ATOM 2072 O O . LEU A 1 280 ? -16.942 9.397 23.563 1.00 66.19 280 LEU A O 1
ATOM 2076 N N . GLN A 1 281 ? -15.186 10.324 24.590 1.00 70.69 281 GLN A N 1
ATOM 2077 C CA . GLN A 1 281 ? -15.443 11.675 24.100 1.00 70.69 281 GLN A CA 1
ATOM 2078 C C . GLN A 1 281 ? -15.317 11.741 22.569 1.00 70.69 281 GLN A C 1
ATOM 2080 O O . GLN A 1 281 ? -16.259 12.172 21.912 1.00 70.69 281 GLN A O 1
ATOM 2085 N N . ALA A 1 282 ? -14.216 11.243 21.997 1.00 63.03 282 ALA A N 1
ATOM 2086 C CA . ALA A 1 282 ? -14.007 11.230 20.546 1.00 63.03 282 ALA A CA 1
ATOM 2087 C C . ALA A 1 282 ? -15.071 10.396 19.810 1.00 63.03 282 ALA A C 1
ATOM 2089 O O . ALA A 1 282 ? -15.594 10.812 18.781 1.00 63.03 282 ALA A O 1
ATOM 2090 N N . SER A 1 283 ? -15.450 9.241 20.366 1.00 67.38 283 SER A N 1
ATOM 2091 C CA . SER A 1 283 ? -16.524 8.409 19.812 1.00 67.38 283 SER A CA 1
ATOM 2092 C C . SER A 1 283 ? -17.882 9.117 19.885 1.00 67.38 283 SER A C 1
ATOM 2094 O O . SER A 1 283 ? -18.689 8.994 18.970 1.00 67.38 283 SER A O 1
ATOM 2096 N N . LEU A 1 284 ? -18.148 9.892 20.944 1.00 68.31 284 LEU A N 1
ATOM 2097 C CA . LEU A 1 284 ? -19.380 10.672 21.047 1.00 68.31 284 LEU A CA 1
ATOM 2098 C C . LEU A 1 284 ? -19.393 11.808 20.024 1.00 68.31 284 LEU A C 1
ATOM 2100 O O . LEU A 1 284 ? -20.434 12.048 19.424 1.00 68.31 284 LEU A O 1
ATOM 2104 N N . GLU A 1 285 ? -18.267 12.492 19.828 1.00 68.25 285 GLU A N 1
ATOM 2105 C CA . GLU A 1 285 ? -18.114 13.538 18.811 1.00 68.25 285 GLU A CA 1
ATOM 2106 C C . GLU A 1 285 ? -18.382 12.984 17.410 1.00 68.25 285 GLU A C 1
ATOM 2108 O O . GLU A 1 285 ? -19.173 13.570 16.676 1.00 68.25 285 GLU A O 1
ATOM 2113 N N . VAL A 1 286 ? -17.835 11.803 17.090 1.00 64.31 286 VAL A N 1
ATOM 2114 C CA . VAL A 1 286 ? -18.152 11.063 15.858 1.00 64.31 286 VAL A CA 1
ATOM 2115 C C . VAL A 1 286 ? -19.657 10.849 15.724 1.00 64.31 286 VAL A C 1
ATOM 2117 O O . VAL A 1 286 ? -20.247 11.256 14.726 1.00 64.31 286 VAL A O 1
ATOM 2120 N N . LEU A 1 287 ? -20.297 10.243 16.729 1.00 67.00 287 LEU A N 1
ATOM 2121 C CA . LEU A 1 287 ? -21.734 9.963 16.685 1.00 67.00 287 LEU A CA 1
ATOM 2122 C C . LEU A 1 287 ? -22.546 11.253 16.511 1.00 67.00 287 LEU A C 1
ATOM 2124 O O . LEU A 1 287 ? -23.436 11.313 15.670 1.00 67.00 287 LEU A O 1
ATOM 2128 N N . GLN A 1 288 ? -22.233 12.302 17.273 1.00 67.12 288 GLN A N 1
ATOM 2129 C CA . GLN A 1 288 ? -22.909 13.595 17.174 1.00 67.12 288 GLN A CA 1
ATOM 2130 C C . GLN A 1 288 ? -22.771 14.209 15.782 1.00 67.12 288 GLN A C 1
ATOM 2132 O O . GLN A 1 288 ? -23.763 14.703 15.250 1.00 67.12 288 GLN A O 1
ATOM 2137 N N . ALA A 1 289 ? -21.577 14.154 15.194 1.00 63.88 289 ALA A N 1
ATOM 2138 C CA . ALA A 1 289 ? -21.315 14.687 13.866 1.00 63.88 289 ALA A CA 1
ATOM 2139 C C . ALA A 1 289 ? -22.045 13.900 12.769 1.00 63.88 289 ALA A C 1
ATOM 2141 O O . ALA A 1 289 ? -22.545 14.516 11.835 1.00 63.88 289 ALA A O 1
ATOM 2142 N N . VAL A 1 290 ? -22.170 12.572 12.889 1.00 64.00 290 VAL A N 1
ATOM 2143 C CA . VAL A 1 290 ? -22.990 11.779 11.955 1.00 64.00 290 VAL A CA 1
ATOM 2144 C C . VAL A 1 290 ? -24.468 12.142 12.090 1.00 64.00 290 VAL A C 1
ATOM 2146 O O . VAL A 1 290 ? -25.123 12.450 11.097 1.00 64.00 290 VAL A O 1
ATOM 2149 N N . PHE A 1 291 ? -24.993 12.162 13.316 1.00 64.62 291 PHE A N 1
ATOM 2150 C CA . PHE A 1 291 ? -26.424 12.358 13.539 1.00 64.62 291 PHE A CA 1
ATOM 2151 C C . PHE A 1 291 ? -26.915 13.792 13.292 1.00 64.62 291 PHE A C 1
ATOM 2153 O O . PHE A 1 291 ? -28.067 13.963 12.917 1.00 64.62 291 PHE A O 1
ATOM 2160 N N . ALA A 1 292 ? -26.076 14.822 13.453 1.00 65.00 292 ALA A N 1
ATOM 2161 C CA . ALA A 1 292 ? -26.442 16.211 13.137 1.00 65.00 292 ALA A CA 1
ATOM 2162 C C . ALA A 1 292 ? -26.703 16.458 11.636 1.00 65.00 292 ALA A C 1
ATOM 2164 O O . ALA A 1 292 ? -27.134 17.540 11.250 1.00 65.00 292 ALA A O 1
ATOM 2165 N N . ARG A 1 293 ? -26.399 15.484 10.770 1.00 59.31 293 ARG A N 1
ATOM 2166 C CA . ARG A 1 293 ? -26.600 15.583 9.316 1.00 59.31 293 ARG A CA 1
ATOM 2167 C C . ARG A 1 293 ? -27.904 14.951 8.857 1.00 59.31 293 ARG A C 1
ATOM 2169 O O . ARG A 1 293 ? -28.400 15.317 7.797 1.00 59.31 293 ARG A O 1
ATOM 2176 N N . ASP A 1 294 ? -28.483 14.074 9.670 1.00 57.91 294 ASP A N 1
ATOM 2177 C CA . ASP A 1 294 ? -29.762 13.416 9.405 1.00 57.91 294 ASP A CA 1
ATOM 2178 C C . ASP A 1 294 ? -30.957 14.300 9.819 1.00 57.91 294 ASP A C 1
ATOM 2180 O O . ASP A 1 294 ? -32.010 13.815 10.210 1.00 57.91 294 ASP A O 1
ATOM 2184 N N . ASP A 1 295 ? -30.837 15.629 9.741 1.00 46.66 295 ASP A N 1
ATOM 2185 C CA . ASP A 1 295 ? -31.879 16.580 10.168 1.00 46.66 295 ASP A CA 1
ATOM 2186 C C . ASP A 1 295 ? -33.075 16.681 9.182 1.00 46.66 295 ASP A C 1
ATOM 2188 O O . ASP A 1 295 ? -33.928 17.564 9.296 1.00 46.66 295 ASP A O 1
ATOM 2192 N N . GLY A 1 296 ? -33.210 15.720 8.258 1.00 50.03 296 GLY A N 1
ATOM 2193 C CA . GLY A 1 296 ? -34.499 15.328 7.661 1.00 50.03 296 GLY A CA 1
ATOM 2194 C C . GLY A 1 296 ? -35.265 14.268 8.480 1.00 50.03 296 GLY A C 1
ATOM 2195 O O . GLY A 1 296 ? -36.438 14.007 8.216 1.00 50.03 296 GLY A O 1
ATOM 2196 N N . GLY A 1 297 ? -34.617 13.686 9.491 1.00 46.22 297 GLY A N 1
ATOM 2197 C CA . GLY A 1 297 ? -35.022 12.548 10.313 1.00 46.22 297 GLY A CA 1
ATOM 2198 C C . GLY A 1 297 ? -34.877 12.812 11.817 1.00 46.22 297 GLY A C 1
ATOM 2199 O O . GLY A 1 297 ? -34.462 11.936 12.573 1.00 46.22 297 GLY A O 1
ATOM 2200 N N . ALA A 1 298 ? -35.305 13.987 12.295 1.00 45.62 298 ALA A N 1
ATOM 2201 C CA . ALA A 1 298 ? -35.322 14.375 13.717 1.00 45.62 298 ALA A CA 1
ATOM 2202 C C . ALA A 1 298 ? -36.013 13.373 14.689 1.00 45.62 298 ALA A C 1
ATOM 2204 O O . ALA A 1 298 ? -35.960 13.558 15.906 1.00 45.62 298 ALA A O 1
ATOM 2205 N N . GLY A 1 299 ? -36.654 12.309 14.188 1.00 46.56 299 GLY A N 1
ATOM 2206 C CA . GLY A 1 299 ? -37.271 11.244 14.985 1.00 46.56 299 GLY A CA 1
ATOM 2207 C C . GLY A 1 299 ? -36.320 10.136 15.465 1.00 46.56 299 GLY A C 1
ATOM 2208 O O . GLY A 1 299 ? -36.524 9.610 16.555 1.00 46.56 299 GLY A O 1
ATOM 2209 N N . LEU A 1 300 ? -35.257 9.790 14.727 1.00 45.22 300 LEU A N 1
ATOM 2210 C CA . LEU A 1 300 ? -34.424 8.617 15.068 1.00 45.22 300 LEU A CA 1
ATOM 2211 C C . LEU A 1 300 ? -33.480 8.865 16.258 1.00 45.22 300 LEU A C 1
ATOM 2213 O O . LEU A 1 300 ? -33.192 7.954 17.037 1.00 45.22 300 LEU A O 1
ATOM 2217 N N . LEU A 1 301 ? -33.053 10.114 16.461 1.00 43.53 301 LEU A N 1
ATOM 2218 C CA . LEU A 1 301 ? -32.196 10.515 17.583 1.00 43.53 301 LEU A CA 1
ATOM 2219 C C . LEU A 1 301 ? -32.907 10.505 18.944 1.00 43.53 301 LEU A C 1
ATOM 2221 O O . LEU A 1 301 ? -32.250 10.278 19.962 1.00 43.53 301 LEU A O 1
ATOM 2225 N N . GLN A 1 302 ? -34.215 10.781 18.989 1.00 47.41 302 GLN A N 1
ATOM 2226 C CA . GLN A 1 302 ? -34.964 10.790 20.253 1.00 47.41 302 GLN A CA 1
ATOM 2227 C C . GLN A 1 302 ? -35.266 9.373 20.754 1.00 47.41 302 GLN A C 1
ATOM 2229 O O . GLN A 1 302 ? -35.253 9.151 21.965 1.00 47.41 302 GLN A O 1
ATOM 2234 N N . ASP A 1 303 ? -35.433 8.413 19.842 1.00 45.78 303 ASP A N 1
ATOM 2235 C CA . ASP A 1 303 ? -35.743 7.024 20.194 1.00 45.78 303 ASP A CA 1
ATOM 2236 C C . ASP A 1 303 ? -34.499 6.135 20.365 1.00 45.78 303 ASP A C 1
ATOM 2238 O O . ASP A 1 303 ? -34.580 5.049 20.951 1.00 45.78 303 ASP A O 1
ATOM 2242 N N . CYS A 1 304 ? -33.313 6.589 19.943 1.00 52.38 304 CYS A N 1
ATOM 2243 C CA . CYS A 1 304 ? -32.074 5.850 20.171 1.00 52.38 304 CYS A CA 1
ATOM 2244 C C . CYS A 1 304 ? -31.577 6.054 21.614 1.00 52.38 304 CYS A C 1
ATOM 2246 O O . CYS A 1 304 ? -30.718 6.891 21.908 1.00 52.38 304 CYS A O 1
ATOM 2248 N N . SER A 1 305 ? -32.119 5.252 22.537 1.00 54.66 305 SER A N 1
ATOM 2249 C CA . SER A 1 305 ? -31.755 5.219 23.966 1.00 54.66 305 SER A CA 1
ATOM 2250 C C . SER A 1 305 ? -30.238 5.155 24.216 1.00 54.66 305 SER A C 1
ATOM 2252 O O . SER A 1 305 ? -29.751 5.690 25.215 1.00 54.66 305 SER A O 1
ATOM 2254 N N . ALA A 1 306 ? -29.482 4.584 23.273 1.00 48.28 306 ALA A N 1
ATOM 2255 C CA . ALA A 1 306 ? -28.027 4.533 23.279 1.00 48.28 306 ALA A CA 1
ATOM 2256 C C . ALA A 1 306 ? -27.372 5.923 23.232 1.00 48.28 306 ALA A C 1
ATOM 2258 O O . ALA A 1 306 ? -26.481 6.196 24.031 1.00 48.28 306 ALA A O 1
ATOM 2259 N N . VAL A 1 307 ? -27.823 6.825 22.355 1.00 53.91 307 VAL A N 1
ATOM 2260 C CA . VAL A 1 307 ? -27.221 8.161 22.191 1.00 53.91 307 VAL A CA 1
ATOM 2261 C C . VAL A 1 307 ? -27.491 9.033 23.417 1.00 53.91 307 VAL A C 1
ATOM 2263 O O . VAL A 1 307 ? -26.603 9.747 23.886 1.00 53.91 307 VAL A O 1
ATOM 2266 N N . SER A 1 308 ? -28.690 8.936 23.989 1.00 58.69 308 SER A N 1
ATOM 2267 C CA . SER A 1 308 ? -29.055 9.632 25.229 1.00 58.69 308 SER A CA 1
ATOM 2268 C C . SER A 1 308 ? -28.250 9.127 26.433 1.00 58.69 308 SER A C 1
ATOM 2270 O O . SER A 1 308 ? -27.741 9.934 27.215 1.00 58.69 308 SER A O 1
ATOM 2272 N N . ALA A 1 309 ? -28.056 7.808 26.550 1.00 55.00 309 ALA A N 1
ATOM 2273 C CA . ALA A 1 309 ? -27.202 7.212 27.578 1.00 55.00 309 ALA A CA 1
ATOM 2274 C C . ALA A 1 309 ? -25.728 7.631 27.423 1.00 55.00 309 ALA A C 1
ATOM 2276 O O . ALA A 1 309 ? -25.060 7.927 28.415 1.00 55.00 309 ALA A O 1
ATOM 2277 N N . LEU A 1 310 ? -25.237 7.729 26.184 1.00 54.22 310 LEU A N 1
ATOM 2278 C CA . LEU A 1 310 ? -23.873 8.164 25.878 1.00 54.22 310 LEU A CA 1
ATOM 2279 C C . LEU A 1 310 ? -23.654 9.653 26.172 1.00 54.22 310 LEU A C 1
ATOM 2281 O O . LEU A 1 310 ? -22.667 10.003 26.818 1.00 54.22 310 LEU A O 1
ATOM 2285 N N . LYS A 1 311 ? -24.597 10.528 25.794 1.00 60.94 311 LYS A N 1
ATOM 2286 C CA . LYS A 1 311 ? -24.569 11.958 26.157 1.00 60.94 311 LYS A CA 1
ATOM 2287 C C . LYS A 1 311 ? -24.532 12.150 27.674 1.00 60.94 311 LYS A C 1
ATOM 2289 O O . LYS A 1 311 ? -23.745 12.956 28.168 1.00 60.94 311 LYS A O 1
ATOM 2294 N N . TYR A 1 312 ? -25.346 11.393 28.412 1.00 60.28 312 TYR A N 1
ATOM 2295 C CA . TYR A 1 312 ? -25.365 11.445 29.873 1.00 60.28 312 TYR A CA 1
ATOM 2296 C C . TYR A 1 312 ? -24.027 11.003 30.478 1.00 60.28 312 TYR A C 1
ATOM 2298 O O . TYR A 1 312 ? -23.451 11.729 31.286 1.00 60.28 312 TYR A O 1
ATOM 2306 N N . ALA A 1 313 ? -23.492 9.862 30.040 1.00 54.97 313 ALA A N 1
ATOM 2307 C CA . ALA A 1 313 ? -22.240 9.323 30.558 1.00 54.97 313 ALA A CA 1
ATOM 2308 C C . ALA A 1 313 ? -21.035 10.234 30.290 1.00 54.97 313 ALA A C 1
ATOM 2310 O O . ALA A 1 313 ? -20.221 10.484 31.184 1.00 54.97 313 ALA A O 1
ATOM 2311 N N . VAL A 1 314 ? -20.957 10.806 29.090 1.00 56.97 314 VAL A N 1
ATOM 2312 C CA . VAL A 1 314 ? -19.919 11.779 28.745 1.00 56.97 314 VAL A CA 1
ATOM 2313 C C . VAL A 1 314 ? -20.078 13.074 29.540 1.00 56.97 314 VAL A C 1
ATOM 2315 O O . VAL A 1 314 ? -19.091 13.585 30.068 1.00 56.97 314 VAL A O 1
ATOM 2318 N N . SER A 1 315 ? -21.305 13.571 29.723 1.00 63.06 315 SER A N 1
ATOM 2319 C CA . SER A 1 315 ? -21.556 14.727 30.591 1.00 63.06 315 SER A CA 1
ATOM 2320 C C . SER A 1 315 ? -21.099 14.459 32.028 1.00 63.06 315 SER A C 1
ATOM 2322 O O . SER A 1 315 ? -20.459 15.319 32.631 1.00 63.06 315 SER A O 1
ATOM 2324 N N . THR A 1 316 ? -21.361 13.267 32.577 1.00 57.16 316 THR A N 1
ATOM 2325 C CA . THR A 1 316 ? -20.902 12.901 33.926 1.00 57.16 316 THR A CA 1
ATOM 2326 C C . THR A 1 316 ? -19.379 12.773 34.023 1.00 57.16 316 THR A C 1
ATOM 2328 O O . THR A 1 316 ? -18.794 13.223 35.008 1.00 57.16 316 THR A O 1
ATOM 2331 N N . ALA A 1 317 ? -18.716 12.243 32.990 1.00 52.47 317 ALA A N 1
ATOM 2332 C CA . ALA A 1 317 ? -17.257 12.144 32.938 1.00 52.47 317 ALA A CA 1
ATOM 2333 C C . ALA A 1 317 ? -16.580 13.522 32.783 1.00 52.47 317 ALA A C 1
ATOM 2335 O O . ALA A 1 317 ? -15.558 13.791 33.416 1.00 52.47 317 ALA A O 1
ATOM 2336 N N . SER A 1 318 ? -17.173 14.423 31.993 1.00 52.16 318 SER A N 1
ATOM 2337 C CA . SER A 1 318 ? -16.689 15.794 31.784 1.00 52.16 318 SER A CA 1
ATOM 2338 C C . SER A 1 318 ? -16.849 16.665 33.040 1.00 52.16 318 SER A C 1
ATOM 2340 O O . SER A 1 318 ? -15.909 17.354 33.441 1.00 52.16 318 SER A O 1
ATOM 2342 N N . CYS A 1 319 ? -17.980 16.554 33.751 1.00 53.31 319 CYS A N 1
ATOM 2343 C CA . CYS A 1 319 ? -18.189 17.220 35.045 1.00 53.31 319 CYS A CA 1
ATOM 2344 C C . CYS A 1 319 ? -17.196 16.769 36.130 1.00 53.31 319 CYS A C 1
ATOM 2346 O O . CYS A 1 319 ? -16.864 17.546 37.026 1.00 53.31 319 CYS A O 1
ATOM 2348 N N . ALA A 1 320 ? -16.692 15.535 36.050 1.00 51.00 320 ALA A N 1
ATOM 2349 C CA . ALA A 1 320 ? -15.629 15.057 36.928 1.00 51.00 320 ALA A CA 1
ATOM 2350 C C . ALA A 1 320 ? -14.245 15.638 36.558 1.00 51.00 320 ALA A C 1
ATOM 2352 O O . ALA A 1 320 ? -13.422 15.851 37.446 1.00 51.00 320 ALA A O 1
ATOM 2353 N N . LYS A 1 321 ? -13.999 15.963 35.278 1.00 47.94 321 LYS A N 1
ATOM 2354 C CA . LYS A 1 321 ? -12.746 16.573 34.778 1.00 47.94 321 LYS A CA 1
ATOM 2355 C C . LYS A 1 321 ? -12.609 18.050 35.184 1.00 47.94 321 LYS A C 1
ATOM 2357 O O . LYS A 1 321 ? -11.499 18.517 35.415 1.00 47.94 321 LYS A O 1
ATOM 2362 N N . SER A 1 322 ? -13.721 18.778 35.316 1.00 50.69 322 SER A N 1
ATOM 2363 C CA . SER A 1 322 ? -13.735 20.204 35.690 1.00 50.69 322 SER A CA 1
ATOM 2364 C C . SER A 1 322 ? -13.676 20.476 37.199 1.00 50.69 322 SER A C 1
ATOM 2366 O O . SER A 1 322 ? -13.710 21.634 37.610 1.00 50.69 322 SER A O 1
ATOM 2368 N N . GLY A 1 323 ? -13.618 19.439 38.047 1.00 44.69 323 GLY A N 1
ATOM 2369 C CA . GLY A 1 323 ? -13.667 19.607 39.505 1.00 44.69 323 GLY A CA 1
ATOM 2370 C C . GLY A 1 323 ? -14.986 20.206 40.016 1.00 44.69 323 GLY A C 1
ATOM 2371 O O . GLY A 1 323 ? -15.087 20.553 41.190 1.00 44.69 323 GLY A O 1
ATOM 2372 N N . ALA A 1 324 ? -16.016 20.303 39.165 1.00 47.75 324 ALA A N 1
ATOM 2373 C CA . ALA A 1 324 ? -17.306 20.902 39.507 1.00 47.75 324 ALA A CA 1
ATOM 2374 C C . ALA A 1 324 ? -18.129 20.052 40.496 1.00 47.75 324 ALA A C 1
ATOM 2376 O O . ALA A 1 324 ? -19.140 20.514 41.015 1.00 47.75 324 ALA A O 1
ATOM 2377 N N . PHE A 1 325 ? -17.676 18.832 40.806 1.00 43.19 325 PHE A N 1
ATOM 2378 C CA . PHE A 1 325 ? -18.235 17.968 41.847 1.00 43.19 325 PHE A CA 1
ATOM 2379 C C . PHE A 1 325 ? -17.442 18.046 43.165 1.00 43.19 325 PHE A C 1
ATOM 2381 O O . PHE A 1 325 ? -17.178 17.043 43.822 1.00 43.19 325 PHE A O 1
ATOM 2388 N N . ALA A 1 326 ? -17.056 19.251 43.580 1.00 40.62 326 ALA A N 1
ATOM 2389 C CA . ALA A 1 326 ? -16.592 19.511 44.937 1.00 40.62 326 ALA A CA 1
ATOM 2390 C C . ALA A 1 326 ? -17.692 20.241 45.720 1.00 40.62 326 ALA A C 1
ATOM 2392 O O . ALA A 1 326 ? -17.754 21.465 45.738 1.00 40.62 326 ALA A O 1
ATOM 2393 N N . GLY A 1 327 ? -18.560 19.470 46.382 1.00 45.69 327 GLY A N 1
ATOM 2394 C CA . GLY A 1 327 ? -19.441 19.984 47.436 1.00 45.69 327 GLY A CA 1
ATOM 2395 C C . GLY A 1 327 ? -20.909 19.619 47.260 1.00 45.69 327 GLY A C 1
ATOM 2396 O O . GLY A 1 327 ? -21.697 20.416 46.767 1.00 45.69 327 GLY A O 1
ATOM 2397 N N . GLY A 1 328 ? -21.302 18.428 47.712 1.00 36.31 328 GLY A N 1
ATOM 2398 C CA . GLY A 1 328 ? -22.705 18.025 47.645 1.00 36.31 328 GLY A CA 1
ATOM 2399 C C . GLY A 1 328 ? -23.029 16.720 48.354 1.00 36.31 328 GLY A C 1
ATOM 2400 O O . GLY A 1 328 ? -23.433 15.765 47.716 1.00 36.31 328 GLY A O 1
ATOM 2401 N N . SER A 1 329 ? -22.837 16.708 49.672 1.00 36.16 329 SER A N 1
ATOM 2402 C CA . SER A 1 329 ? -23.571 15.903 50.658 1.00 36.16 329 SER A CA 1
ATOM 2403 C C . SER A 1 329 ? -23.792 14.405 50.391 1.00 36.16 329 SER A C 1
ATOM 2405 O O . SER A 1 329 ? -24.673 13.959 49.661 1.00 36.16 329 SER A O 1
ATOM 2407 N N . ARG A 1 330 ? -23.054 13.612 51.164 1.00 41.34 330 ARG A N 1
ATOM 2408 C CA . ARG A 1 330 ? -23.331 12.212 51.476 1.00 41.34 330 ARG A CA 1
ATOM 2409 C C . ARG A 1 330 ? -24.613 12.152 52.331 1.00 41.34 330 ARG A C 1
ATOM 2411 O O . ARG A 1 330 ? -24.527 12.211 53.552 1.00 41.34 330 ARG A O 1
ATOM 2418 N N . ALA A 1 331 ? -25.794 12.072 51.718 1.00 42.94 331 ALA A N 1
ATOM 2419 C CA . ALA A 1 331 ? -27.043 11.806 52.437 1.00 42.94 331 ALA A CA 1
ATOM 2420 C C . ALA A 1 331 ? -28.089 11.099 51.557 1.00 42.94 331 ALA A C 1
ATOM 2422 O O . ALA A 1 331 ? -28.357 11.520 50.440 1.00 42.94 331 ALA A O 1
ATOM 2423 N N . ALA A 1 332 ? -28.702 10.065 52.145 1.00 37.22 332 ALA A N 1
ATOM 2424 C CA . ALA A 1 332 ? -29.887 9.320 51.709 1.00 37.22 332 ALA A CA 1
ATOM 2425 C C . ALA A 1 332 ? -29.729 8.342 50.523 1.00 37.22 332 ALA A C 1
ATOM 2427 O O . ALA A 1 332 ? -30.112 8.616 49.390 1.00 37.22 332 ALA A O 1
ATOM 2428 N N . PHE A 1 333 ? -29.307 7.111 50.840 1.00 35.66 333 PHE A N 1
ATOM 2429 C CA . PHE A 1 333 ? -29.798 5.931 50.123 1.00 35.66 333 PHE A CA 1
ATOM 2430 C C . PHE A 1 333 ? -31.308 5.806 50.385 1.00 35.66 333 PHE A C 1
ATOM 2432 O O . PHE A 1 333 ? -31.728 5.376 51.459 1.00 35.66 333 PHE A O 1
ATOM 2439 N N . GLY A 1 334 ? -32.113 6.237 49.414 1.00 32.75 334 GLY A N 1
ATOM 2440 C CA . GLY A 1 334 ? -33.546 5.972 49.350 1.00 32.75 334 GLY A CA 1
ATOM 2441 C C . GLY A 1 334 ? -33.794 4.588 48.758 1.00 32.75 334 GLY A C 1
ATOM 2442 O O . GLY A 1 334 ? -33.359 4.280 47.651 1.00 32.75 334 GLY A O 1
ATOM 2443 N N . THR A 1 335 ? -34.476 3.756 49.530 1.00 36.59 335 THR A N 1
ATOM 2444 C CA . THR A 1 335 ? -35.019 2.452 49.157 1.00 36.59 335 THR A CA 1
ATOM 2445 C C . THR A 1 335 ? -35.929 2.536 47.927 1.00 36.59 335 THR A C 1
ATOM 2447 O O . THR A 1 335 ? -36.776 3.419 47.808 1.00 36.59 335 THR A O 1
ATOM 2450 N N . VAL A 1 336 ? -35.772 1.570 47.020 1.00 34.91 336 VAL A N 1
ATOM 2451 C CA . VAL A 1 336 ? -36.650 1.335 45.865 1.00 34.91 336 VAL A CA 1
ATOM 2452 C C . VAL A 1 336 ? -38.058 0.963 46.359 1.00 34.91 336 VAL A C 1
ATOM 2454 O O . VAL A 1 336 ? -38.174 0.022 47.148 1.00 34.91 336 VAL A O 1
ATOM 2457 N N . PRO A 1 337 ? -39.144 1.625 45.915 1.00 35.78 337 PRO A N 1
ATOM 2458 C CA . PRO A 1 337 ? -40.492 1.173 46.224 1.00 35.78 337 PRO A CA 1
ATOM 2459 C C . PRO A 1 337 ? -40.902 0.043 45.271 1.00 35.78 337 PRO A C 1
ATOM 2461 O O . PRO A 1 337 ? -40.959 0.212 44.052 1.00 35.78 337 PRO A O 1
ATOM 2464 N N . GLY A 1 338 ? -41.214 -1.117 45.850 1.00 32.62 338 GLY A N 1
ATOM 2465 C CA . GLY A 1 338 ? -41.883 -2.213 45.158 1.00 32.62 338 GLY A CA 1
ATOM 2466 C C . GLY A 1 338 ? -43.289 -1.804 44.714 1.00 32.62 338 GLY A C 1
ATOM 2467 O O . GLY A 1 338 ? -44.074 -1.275 45.500 1.00 32.62 338 GLY A O 1
ATOM 2468 N N . ARG A 1 339 ? -43.616 -2.064 43.445 1.00 32.09 339 ARG A N 1
ATOM 2469 C CA . ARG A 1 339 ? -44.988 -1.999 42.934 1.00 32.09 339 ARG A CA 1
ATOM 2470 C C . ARG A 1 339 ? -45.674 -3.347 43.160 1.00 32.09 339 ARG A C 1
ATOM 2472 O O . ARG A 1 339 ? -45.406 -4.304 42.443 1.00 32.09 339 ARG A O 1
ATOM 2479 N N . CYS A 1 340 ? -46.584 -3.378 44.130 1.00 36.03 340 CYS A N 1
ATOM 2480 C CA . CYS A 1 340 ? -47.659 -4.362 44.250 1.00 36.03 340 CYS A CA 1
ATOM 2481 C C . CYS A 1 340 ? -49.006 -3.649 44.043 1.00 36.03 340 CYS A C 1
ATOM 2483 O O . CYS A 1 340 ? -49.222 -2.581 44.610 1.00 36.03 340 CYS A O 1
ATOM 2485 N N . GLY A 1 341 ? -49.904 -4.270 43.272 1.00 34.84 341 GLY A N 1
ATOM 2486 C CA . GLY A 1 341 ? -51.310 -3.876 43.092 1.00 34.84 341 GLY A CA 1
ATOM 2487 C C . GLY A 1 341 ? -51.755 -4.037 41.631 1.00 34.84 341 GLY A C 1
ATOM 2488 O O . GLY A 1 341 ? -51.487 -3.147 40.837 1.00 34.84 341 GLY A O 1
ATOM 2489 N N . GLN A 1 342 ? -52.213 -5.230 41.209 1.00 39.03 342 GLN A N 1
ATOM 2490 C CA . GLN A 1 342 ? -53.617 -5.727 41.238 1.00 39.03 342 GLN A CA 1
ATOM 2491 C C . GLN A 1 342 ? -54.396 -5.321 39.958 1.00 39.03 342 GLN A C 1
ATOM 2493 O O . GLN A 1 342 ? -54.181 -4.218 39.463 1.00 39.03 342 GLN A O 1
ATOM 2498 N N . PRO A 1 343 ? -55.252 -6.201 39.385 1.00 47.50 343 PRO A N 1
ATOM 2499 C CA . PRO A 1 343 ? -56.586 -6.368 39.970 1.00 47.50 343 PRO A CA 1
ATOM 2500 C C . PRO A 1 343 ? -57.174 -7.791 39.975 1.00 47.50 343 PRO A C 1
ATOM 2502 O O . PRO A 1 343 ? -56.964 -8.605 39.079 1.00 47.50 343 PRO A O 1
ATOM 2505 N N . PHE A 1 344 ? -57.995 -8.016 41.000 1.00 40.19 344 PHE A N 1
ATOM 2506 C CA . PHE A 1 344 ? -59.130 -8.935 41.025 1.00 40.19 344 PHE A CA 1
ATOM 2507 C C . PHE A 1 344 ? -60.070 -8.729 39.824 1.00 40.19 344 PHE A C 1
ATOM 2509 O O . PHE A 1 344 ? -60.493 -7.605 39.551 1.00 40.19 344 PHE A O 1
ATOM 2516 N N . VAL A 1 345 ? -60.494 -9.836 39.213 1.00 45.75 345 VAL A N 1
ATOM 2517 C CA . VAL A 1 345 ? -61.811 -9.995 38.584 1.00 45.75 345 VAL A CA 1
ATOM 2518 C C . VAL A 1 345 ? -62.379 -11.323 39.093 1.00 45.75 345 VAL A C 1
ATOM 2520 O O . VAL A 1 345 ? -61.633 -12.286 39.263 1.00 45.75 345 VAL A O 1
ATOM 2523 N N . THR A 1 346 ? -63.670 -11.277 39.419 1.00 54.97 346 THR A N 1
ATOM 2524 C CA . THR A 1 346 ? -64.568 -12.327 39.936 1.00 54.97 346 THR A CA 1
ATOM 2525 C C . THR A 1 346 ? -64.459 -13.680 39.256 1.00 54.97 346 THR A C 1
ATOM 2527 O O . THR A 1 346 ? -64.390 -13.677 38.006 1.00 54.97 346 THR A O 1
#